Protein AF-0000000067178098 (afdb_homodimer)

pLDDT: mean 94.69, std 7.08, range [45.22, 98.88]

Sequence (312 aa):
MSVQPIPEGYTSLTPFLCVHPAAEAIAFYESVFGAKTVERMDGPDGTVAHAELDFGNGRLQLGDPQEAFGIAAPDTGAPATHSFGLYCPDVDDVVTRAEKAGATVREPAQTFVTGDRFASILDPFGHRWTVMTRVENLTAEEREQRVAQWAASNSGMSVQPIPEGYTSLTPFLCVHPAAEAIAFYESVFGAKTVERMDGPDGTVAHAELDFGNGRLQLGDPQEAFGIAAPDTGAPATHSFGLYCPDVDDVVTRAEKAGATVREPAQTFVTGDRFASILDPFGHRWTVMTRVENLTAEEREQRVAQWAASNSG

Secondary structure (DSSP, 8-state):
-PPPSS-TT--SEEEEEE-SSHHHHHHHHHHHH--EEEEEEE-GGG-EEEEEEE-SSSEEEEE--BGGGTB----TTSPBSEEEEEE-S-HHHHHHHHHHTT-EEEEEEEE-TTSEEEEEEE-TTS-EEEEEEE-----HHHHHHHHHHHHHHH--/-PPPSS-TT--SEEEEEE-SSHHHHHHHHHHHH--EEEEEEE-GGG-EEEEEEE-SSSEEEEE--BGGGTB----TTSPBSEEEEEE-S-HHHHHHHHHHTT-EEEEEEEE-TTSEEEEEEE-TTS-EEEEEEE-----HHHHHHHHHHHHHHHH-

Solvent-accessible surface area (backbone atoms only — not comparable to full-atom values): 15967 Å² total; per-residue (Å²): 129,83,69,52,30,60,51,89,69,55,38,28,56,30,46,33,40,28,22,63,61,26,62,59,48,52,52,47,43,31,73,38,71,63,33,39,79,77,46,77,38,75,42,72,95,77,38,26,60,36,35,34,29,39,55,87,50,19,42,41,33,36,16,34,60,37,75,94,75,41,32,27,47,50,63,74,88,52,63,38,37,50,38,34,32,35,43,36,87,49,38,69,60,35,51,52,44,30,44,76,72,56,25,45,74,74,38,73,75,44,74,46,79,65,26,34,30,33,28,31,34,32,43,80,46,46,50,41,34,35,34,25,15,36,71,44,87,64,52,71,68,55,31,50,53,36,47,53,53,49,48,60,63,68,77,100,130,82,68,52,30,61,52,90,69,54,39,28,55,31,46,32,40,29,22,64,62,27,62,58,48,51,52,46,41,30,72,38,72,63,33,39,79,76,46,75,39,74,42,74,96,76,38,26,59,36,34,33,29,39,56,86,50,19,41,43,33,36,18,34,59,37,74,92,74,41,30,28,49,49,62,72,87,50,63,38,38,50,38,35,33,35,43,36,86,48,38,69,61,36,51,51,46,31,44,74,72,57,25,45,75,75,37,73,77,44,74,46,77,65,26,36,31,32,30,32,34,34,43,81,45,46,50,40,34,35,35,25,16,35,70,42,86,63,53,73,66,55,29,51,52,38,47,52,53,50,48,60,63,68,76,99

Nearest PDB structures (foldseek):
  3itw-assembly1_A-2  TM=7.867E-01  e=1.033E-09  Micromonospora sp. ML1
  3itw-assembly1_B-2  TM=7.501E-01  e=8.017E-10  Micromonospora sp. ML1
  1ss4-assembly1_A  TM=6.655E-01  e=6.702E-07  Bacillus cereus
  2i7r-assembly1_B  TM=7.218E-01  e=2.886E-06  Streptococcus pneumoniae
  2r5v-assembly1_A  TM=2.807E-01  e=5.351E-05  Amycolatopsis orientalis

Structure (mmCIF, N/CA/C/O backbone):
data_AF-0000000067178098-model_v1
#
loop_
_entity.id
_entity.type
_entity.pdbx_description
1 polymer 'Glyoxalase family protein'
#
loop_
_atom_site.group_PDB
_atom_site.id
_atom_site.type_symbol
_atom_site.label_atom_id
_atom_site.label_alt_id
_atom_site.label_comp_id
_atom_site.label_asym_id
_atom_site.label_entity_id
_atom_site.label_seq_id
_atom_site.pdbx_PDB_ins_code
_atom_site.Cartn_x
_atom_site.Cartn_y
_atom_site.Cartn_z
_atom_site.occupancy
_atom_site.B_iso_or_equiv
_atom_site.auth_seq_id
_atom_site.auth_comp_id
_atom_site.auth_asym_id
_atom_site.auth_atom_id
_atom_site.pdbx_PDB_model_num
ATOM 1 N N . MET A 1 1 ? -12.461 24.891 -13.344 1 63.78 1 MET A N 1
ATOM 2 C CA . MET A 1 1 ? -12.438 23.484 -13.727 1 63.78 1 MET A CA 1
ATOM 3 C C . MET A 1 1 ? -12.969 22.609 -12.594 1 63.78 1 MET A C 1
ATOM 5 O O . MET A 1 1 ? -12.883 22.984 -11.422 1 63.78 1 MET A O 1
ATOM 9 N N . SER A 1 2 ? -13.805 21.703 -12.867 1 85.94 2 SER A N 1
ATOM 10 C CA . SER A 1 2 ? -14.43 20.875 -11.844 1 85.94 2 SER A CA 1
ATOM 11 C C . SER A 1 2 ? -13.391 20.094 -11.055 1 85.94 2 SER A C 1
ATOM 13 O O . SER A 1 2 ? -12.367 19.672 -11.609 1 85.94 2 SER A O 1
ATOM 15 N N . VAL A 1 3 ? -13.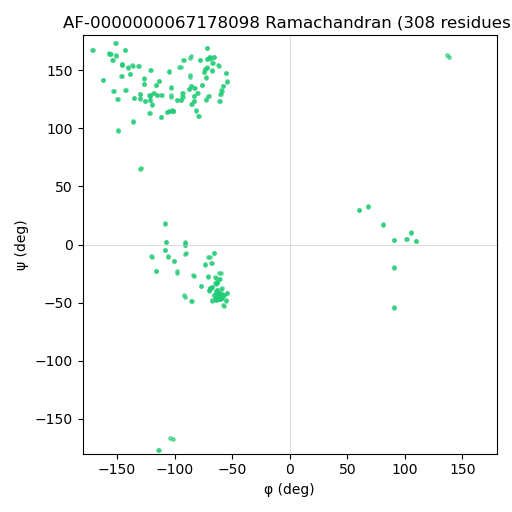414 20.125 -9.828 1 90.56 3 VAL A N 1
ATOM 16 C CA . VAL A 1 3 ? -12.5 19.406 -8.938 1 90.56 3 VAL A CA 1
ATOM 17 C C . VAL A 1 3 ? -12.641 17.906 -9.156 1 90.56 3 VAL A C 1
ATOM 19 O O . VAL A 1 3 ? -13.742 17.375 -9.125 1 90.56 3 VAL A O 1
ATOM 22 N N . GLN A 1 4 ? -11.5 17.281 -9.484 1 91.81 4 GLN A N 1
ATOM 23 C CA . GLN A 1 4 ? -11.484 15.828 -9.562 1 91.81 4 GLN A CA 1
ATOM 24 C C . GLN A 1 4 ? -11.188 15.211 -8.195 1 91.81 4 GLN A C 1
ATOM 26 O O . GLN A 1 4 ? -10.25 15.617 -7.512 1 91.81 4 GLN A O 1
ATOM 31 N N . PRO A 1 5 ? -11.914 14.234 -7.781 1 93.31 5 PRO A N 1
ATOM 32 C CA . PRO A 1 5 ? -11.734 13.656 -6.445 1 93.31 5 PRO A CA 1
ATOM 33 C C . PRO A 1 5 ? -10.359 13.016 -6.258 1 93.31 5 PRO A C 1
ATOM 35 O O . PRO A 1 5 ? -9.852 12.945 -5.137 1 93.31 5 PRO A O 1
ATOM 38 N N . ILE A 1 6 ? -9.852 12.484 -7.277 1 92.62 6 ILE A N 1
ATOM 39 C CA . ILE A 1 6 ? -8.484 11.961 -7.254 1 92.62 6 ILE A CA 1
ATOM 40 C C . ILE A 1 6 ? -7.547 12.953 -7.941 1 92.62 6 ILE A C 1
ATOM 42 O O . ILE A 1 6 ? -7.645 13.172 -9.148 1 92.62 6 ILE A O 1
ATOM 46 N N . PRO A 1 7 ? -6.625 13.531 -7.219 1 92.19 7 PRO A N 1
ATOM 47 C CA . PRO A 1 7 ? -5.758 14.555 -7.816 1 92.19 7 PRO A CA 1
ATOM 48 C C . PRO A 1 7 ? -4.805 13.977 -8.859 1 92.19 7 PRO A C 1
ATOM 50 O O . PRO A 1 7 ? -4.535 12.773 -8.859 1 92.19 7 PRO A O 1
ATOM 53 N N . GLU A 1 8 ? -4.309 14.805 -9.695 1 88.88 8 GLU A N 1
ATOM 54 C CA . GLU A 1 8 ? -3.346 14.406 -10.711 1 88.88 8 GLU A CA 1
ATOM 55 C C . GLU A 1 8 ? -2.105 13.773 -10.086 1 88.88 8 GLU A C 1
ATOM 57 O O . GLU A 1 8 ? -1.59 14.273 -9.086 1 88.88 8 GLU A O 1
ATOM 62 N N . GLY A 1 9 ? -1.64 12.672 -10.664 1 90.44 9 GLY A N 1
ATOM 63 C CA . GLY A 1 9 ? -0.44 12.008 -10.18 1 90.44 9 GLY A CA 1
ATOM 64 C C . GLY A 1 9 ? -0.728 10.945 -9.133 1 90.44 9 GLY A C 1
ATOM 65 O O . GLY A 1 9 ? 0.125 10.102 -8.852 1 90.44 9 GLY A O 1
ATOM 66 N N . TYR A 1 10 ? -1.861 11.031 -8.555 1 94.69 10 TYR A N 1
ATOM 67 C CA . TYR A 1 10 ? -2.277 10.023 -7.586 1 94.69 10 TYR A CA 1
ATOM 68 C C . TYR A 1 10 ? -3.078 8.914 -8.258 1 94.69 10 TYR A C 1
ATOM 70 O O . TYR A 1 10 ? -3.553 9.078 -9.383 1 94.69 10 TYR A O 1
ATOM 78 N N . THR A 1 11 ? -3.105 7.832 -7.617 1 96.62 11 THR A N 1
ATOM 79 C CA . THR A 1 11 ? -3.967 6.711 -7.973 1 96.62 11 THR A CA 1
ATOM 80 C C . THR A 1 11 ? -5.02 6.473 -6.898 1 96.62 11 THR A C 1
ATOM 82 O O . THR A 1 11 ? -5.164 7.277 -5.973 1 96.62 11 THR A O 1
ATOM 85 N N . SER A 1 12 ? -5.809 5.434 -7.102 1 97.25 12 SER A N 1
ATOM 86 C CA . SER A 1 12 ? -6.84 5.152 -6.105 1 97.25 12 SER A CA 1
ATOM 87 C C . SER A 1 12 ? -6.223 4.816 -4.754 1 97.25 12 SER A C 1
ATOM 89 O O . SER A 1 12 ? -6.805 5.125 -3.709 1 97.25 12 SER A O 1
ATOM 91 N N . LEU A 1 13 ? -5.027 4.184 -4.805 1 98.12 13 LEU A N 1
ATOM 92 C CA . LEU A 1 13 ? -4.387 3.68 -3.598 1 98.12 13 LEU A CA 1
ATOM 93 C C . LEU A 1 13 ? -3.01 4.305 -3.41 1 98.12 13 LEU A C 1
ATOM 95 O O . LEU A 1 13 ? -2.172 4.25 -4.316 1 98.12 13 LEU A O 1
ATOM 99 N N . THR A 1 14 ? -2.783 4.91 -2.301 1 98.06 14 THR A N 1
ATOM 100 C CA . THR A 1 14 ? -1.488 5.469 -1.93 1 98.06 14 THR A CA 1
ATOM 101 C C . THR A 1 14 ? -0.985 4.852 -0.627 1 98.06 14 THR A C 1
ATOM 103 O O . THR A 1 14 ? -1.532 5.117 0.444 1 98.06 14 THR A O 1
ATOM 106 N N . PRO A 1 15 ? 0.059 4.109 -0.69 1 98.5 15 PRO A N 1
ATOM 107 C CA . PRO A 1 15 ? 0.595 3.539 0.547 1 98.5 15 PRO A CA 1
ATOM 108 C C . PRO A 1 15 ? 1.33 4.57 1.402 1 98.5 15 PRO A C 1
ATOM 110 O O . PRO A 1 15 ? 1.906 5.52 0.869 1 98.5 15 PRO A O 1
ATOM 113 N N . PHE A 1 16 ? 1.257 4.371 2.699 1 98.5 16 PHE A N 1
ATOM 114 C CA . PHE A 1 16 ? 2.113 5.016 3.686 1 98.5 16 PHE A CA 1
ATOM 115 C C . PHE A 1 16 ? 2.939 3.984 4.445 1 98.5 16 PHE A C 1
ATOM 117 O O . PHE A 1 16 ? 2.398 2.998 4.949 1 98.5 16 PHE A O 1
ATOM 124 N N . LEU A 1 17 ? 4.223 4.191 4.547 1 98.75 17 LEU A N 1
ATOM 125 C CA . LEU A 1 17 ? 5.129 3.328 5.297 1 98.75 17 LEU A CA 1
ATOM 126 C C . LEU A 1 17 ? 5.742 4.078 6.473 1 98.75 17 LEU A C 1
ATOM 128 O O . LEU A 1 17 ? 6.262 5.184 6.309 1 98.75 17 LEU A O 1
ATOM 132 N N . CYS A 1 18 ? 5.652 3.469 7.652 1 98.69 18 CYS A N 1
ATOM 133 C CA . CYS A 1 18 ? 6.508 3.93 8.742 1 98.69 18 CYS A CA 1
ATOM 134 C C . CYS A 1 18 ? 7.891 3.295 8.648 1 98.69 18 CYS A C 1
ATOM 136 O O . CYS A 1 18 ? 8.016 2.07 8.609 1 98.69 18 CYS A O 1
ATOM 138 N N . VAL A 1 19 ? 8.883 4.078 8.586 1 98.5 19 VAL A N 1
ATOM 139 C CA . VAL A 1 19 ? 10.258 3.617 8.414 1 98.5 19 VAL A CA 1
ATOM 140 C C . VAL A 1 19 ? 11.188 4.379 9.359 1 98.5 19 VAL A C 1
ATOM 142 O O . VAL A 1 19 ? 10.906 5.523 9.727 1 98.5 19 VAL A O 1
ATOM 145 N N . HIS A 1 20 ? 12.25 3.744 9.68 1 97.75 20 HIS A N 1
ATOM 146 C CA . HIS A 1 20 ? 13.25 4.379 10.531 1 97.75 20 HIS A CA 1
ATOM 147 C C . HIS A 1 20 ? 14.648 3.873 10.203 1 97.75 20 HIS A C 1
ATOM 149 O O . HIS A 1 20 ? 14.906 2.668 10.25 1 97.75 20 HIS A O 1
ATOM 155 N N . PRO A 1 21 ? 15.625 4.773 9.898 1 97.94 21 PRO A N 1
ATOM 156 C CA . PRO A 1 21 ? 15.453 6.219 9.711 1 97.94 21 PRO A CA 1
ATOM 157 C C . PRO A 1 21 ? 14.82 6.566 8.367 1 97.94 21 PRO A C 1
ATOM 159 O O . PRO A 1 21 ? 15.266 6.066 7.328 1 97.94 21 PRO A O 1
ATOM 162 N N . ALA A 1 22 ? 13.898 7.48 8.336 1 98.69 22 ALA A N 1
ATOM 163 C CA . ALA A 1 22 ? 13.133 7.785 7.133 1 98.69 22 ALA A CA 1
ATOM 164 C C . ALA A 1 22 ? 14.023 8.422 6.066 1 98.69 22 ALA A C 1
ATOM 166 O O . ALA A 1 22 ? 13.828 8.188 4.871 1 98.69 22 ALA A O 1
ATOM 167 N N . ALA A 1 23 ? 14.945 9.234 6.484 1 98.44 23 ALA A N 1
ATOM 168 C CA . ALA A 1 23 ? 15.852 9.867 5.527 1 98.44 23 ALA A CA 1
ATOM 169 C C . ALA A 1 23 ? 16.625 8.82 4.727 1 98.44 23 ALA A C 1
ATOM 171 O O . ALA A 1 23 ? 16.797 8.969 3.514 1 98.44 23 ALA A O 1
ATOM 172 N N . GLU A 1 24 ? 17.078 7.812 5.367 1 98.5 24 GLU A N 1
ATOM 173 C CA . GLU A 1 24 ? 17.797 6.738 4.695 1 98.5 24 GLU A CA 1
ATOM 174 C C . GLU A 1 24 ? 16.875 5.93 3.791 1 98.5 24 GLU A C 1
ATOM 176 O O . GLU A 1 24 ? 17.297 5.473 2.723 1 98.5 24 GLU A O 1
ATOM 181 N N . ALA A 1 25 ? 15.68 5.738 4.223 1 98.75 25 ALA A N 1
ATOM 182 C CA . ALA A 1 25 ? 14.695 5.043 3.391 1 98.75 25 ALA A CA 1
ATOM 183 C C . ALA A 1 25 ? 14.43 5.816 2.102 1 98.75 25 ALA A C 1
ATOM 185 O O . ALA A 1 25 ? 14.344 5.223 1.023 1 98.75 25 ALA A O 1
ATOM 186 N N . ILE A 1 26 ? 14.25 7.105 2.264 1 98.75 26 ILE A N 1
ATOM 187 C CA .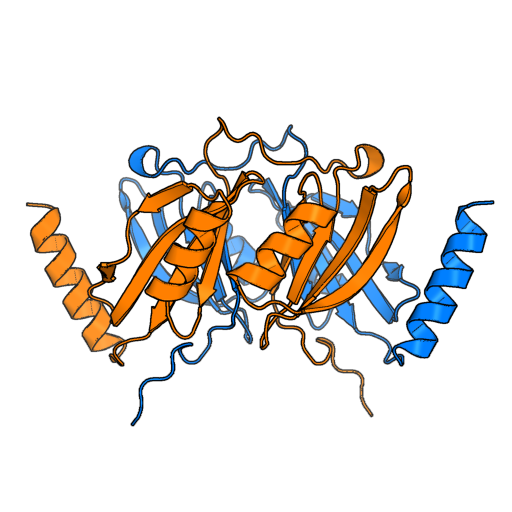 ILE A 1 26 ? 14.047 7.949 1.089 1 98.75 26 ILE A CA 1
ATOM 188 C C . ILE A 1 26 ? 15.203 7.758 0.111 1 98.75 26 ILE A C 1
ATOM 190 O O . ILE A 1 26 ? 14.984 7.535 -1.082 1 98.75 26 ILE A O 1
ATOM 194 N N . ALA A 1 27 ? 16.406 7.812 0.602 1 98.75 27 ALA A N 1
ATOM 195 C CA . ALA A 1 27 ? 17.594 7.625 -0.237 1 98.75 27 ALA A CA 1
ATOM 196 C C . ALA A 1 27 ? 17.578 6.254 -0.907 1 98.75 27 ALA A C 1
ATOM 198 O O . ALA A 1 27 ? 17.906 6.129 -2.088 1 98.75 27 ALA A O 1
ATOM 199 N N . PHE A 1 28 ? 17.266 5.234 -0.159 1 98.88 28 PHE A N 1
ATOM 200 C CA . PHE A 1 28 ? 17.156 3.885 -0.699 1 98.88 28 PHE A CA 1
ATOM 201 C C . PHE A 1 28 ? 16.141 3.828 -1.829 1 98.88 28 PHE A C 1
ATOM 203 O O . PHE A 1 28 ? 16.438 3.33 -2.918 1 98.88 28 PHE A O 1
ATOM 210 N N . TYR A 1 29 ? 14.875 4.305 -1.636 1 98.88 29 TYR A N 1
ATOM 211 C CA . TYR A 1 29 ? 13.805 4.219 -2.623 1 98.88 29 TYR A CA 1
ATOM 212 C C . TYR A 1 29 ? 14.148 5.031 -3.867 1 98.88 29 TYR A C 1
ATOM 214 O O . TYR A 1 29 ? 13.766 4.66 -4.98 1 98.88 29 TYR A O 1
ATOM 222 N N . GLU A 1 30 ? 14.852 6.156 -3.697 1 98.81 30 GLU A N 1
ATOM 223 C CA . GLU A 1 30 ? 15.297 6.938 -4.844 1 98.81 30 GLU A CA 1
ATOM 224 C C . GLU A 1 30 ? 16.359 6.18 -5.648 1 98.81 30 GLU A C 1
ATOM 226 O O . GLU A 1 30 ? 16.234 6.051 -6.867 1 98.81 30 GLU A O 1
ATOM 231 N N . SER A 1 31 ? 17.344 5.645 -4.977 1 98.62 31 SER A N 1
ATOM 232 C CA . SER A 1 31 ? 18.484 5.039 -5.652 1 98.62 31 SER A CA 1
ATOM 233 C C . SER A 1 31 ? 18.141 3.66 -6.203 1 98.62 31 SER A C 1
ATOM 235 O O . SER A 1 31 ? 18.609 3.268 -7.266 1 98.62 31 SER A O 1
ATOM 237 N N . VAL A 1 32 ? 17.328 2.926 -5.516 1 98.81 32 VAL A N 1
ATOM 238 C CA . VAL A 1 32 ? 17.078 1.531 -5.855 1 98.81 32 VAL A CA 1
ATOM 239 C C . VAL A 1 32 ? 15.867 1.443 -6.785 1 98.81 32 VAL A C 1
ATOM 241 O O . VAL A 1 32 ? 15.898 0.722 -7.785 1 98.81 32 VAL A O 1
ATOM 244 N N . PHE A 1 33 ? 14.82 2.205 -6.449 1 98.56 33 PHE A N 1
ATOM 245 C CA . PHE A 1 33 ? 13.578 2.068 -7.195 1 98.56 33 PHE A CA 1
ATOM 246 C C . PHE A 1 33 ? 13.43 3.189 -8.219 1 98.56 33 PHE A C 1
ATOM 248 O O . PHE A 1 33 ? 12.57 3.127 -9.094 1 98.56 33 PHE A O 1
ATOM 255 N N . GLY A 1 34 ? 14.227 4.254 -8.117 1 98.19 34 GLY A N 1
ATOM 256 C CA . GLY A 1 34 ? 14.133 5.383 -9.031 1 98.19 34 GLY A CA 1
ATOM 257 C C . GLY A 1 34 ? 13.023 6.352 -8.672 1 98.19 34 GLY A C 1
ATOM 258 O O . GLY A 1 34 ? 12.578 7.133 -9.516 1 98.19 34 GLY A O 1
ATOM 259 N N . ALA A 1 35 ? 12.516 6.281 -7.465 1 98.5 35 ALA A N 1
ATOM 260 C CA . ALA A 1 35 ? 11.484 7.195 -6.992 1 98.5 35 ALA A CA 1
ATOM 261 C C . ALA A 1 35 ? 12.016 8.617 -6.879 1 98.5 35 ALA A C 1
ATOM 263 O O . ALA A 1 35 ? 13.227 8.828 -6.781 1 98.5 35 ALA A O 1
ATOM 264 N N . LYS A 1 36 ? 11.102 9.586 -6.934 1 98.56 36 LYS A N 1
ATOM 265 C CA . LYS A 1 36 ? 11.469 10.992 -6.785 1 98.56 36 LYS A CA 1
ATOM 266 C C . LYS A 1 36 ? 10.719 11.633 -5.617 1 98.56 36 LYS A C 1
ATOM 268 O O . LYS A 1 36 ? 9.492 11.547 -5.543 1 98.56 36 LYS A O 1
ATOM 273 N N . THR A 1 37 ? 11.438 12.266 -4.754 1 98.12 37 THR A N 1
ATOM 274 C CA . THR A 1 37 ? 10.797 12.992 -3.66 1 98.12 37 THR A CA 1
ATOM 275 C C . THR A 1 37 ? 10.078 14.234 -4.184 1 98.12 37 THR A C 1
ATOM 277 O O . THR A 1 37 ? 10.68 15.07 -4.855 1 98.12 37 THR A O 1
ATOM 280 N N . VAL A 1 38 ? 8.812 14.383 -3.832 1 95 38 VAL A N 1
ATOM 281 C CA . VAL A 1 38 ? 8.078 15.531 -4.344 1 95 38 VAL A CA 1
ATOM 282 C C . VAL A 1 38 ? 7.664 16.438 -3.184 1 95 38 VAL A C 1
ATOM 284 O O . VAL A 1 38 ? 7.32 17.609 -3.391 1 95 38 VAL A O 1
ATOM 287 N N . GLU A 1 39 ? 7.586 15.922 -2.014 1 92.44 39 GLU A N 1
ATOM 288 C CA . GLU A 1 39 ? 7.324 16.672 -0.785 1 92.44 39 GLU A CA 1
ATOM 289 C C . GLU A 1 39 ? 8.055 16.047 0.402 1 92.44 39 GLU A C 1
ATOM 291 O O . GLU A 1 39 ? 8.195 14.828 0.484 1 92.44 39 GLU A O 1
ATOM 296 N N . ARG A 1 40 ? 8.484 16.906 1.282 1 94.38 40 ARG A N 1
ATOM 297 C CA . ARG A 1 40 ? 9.125 16.438 2.506 1 94.38 40 ARG A CA 1
ATOM 298 C C . ARG A 1 40 ? 8.953 17.453 3.635 1 94.38 40 ARG A C 1
ATOM 300 O O . ARG A 1 40 ? 9.109 18.656 3.43 1 94.38 40 ARG A O 1
ATOM 307 N N . MET A 1 41 ? 8.57 16.922 4.711 1 92.44 41 MET A N 1
ATOM 308 C CA . MET A 1 41 ? 8.461 17.672 5.953 1 92.44 41 MET A CA 1
ATOM 309 C C . MET A 1 41 ? 9.375 17.094 7.031 1 92.44 41 MET A C 1
ATOM 311 O O . MET A 1 41 ? 9.188 15.953 7.453 1 92.44 41 MET A O 1
ATOM 315 N N . ASP A 1 42 ? 10.266 17.891 7.5 1 93.31 42 ASP A N 1
ATOM 316 C CA . ASP A 1 42 ? 11.203 17.406 8.516 1 93.31 42 ASP A CA 1
ATOM 317 C C . ASP A 1 42 ? 10.625 17.562 9.914 1 93.31 42 ASP A C 1
ATOM 319 O O . ASP A 1 42 ? 9.812 18.469 10.156 1 93.31 42 ASP A O 1
ATOM 323 N N . GLY A 1 43 ? 11 16.594 10.719 1 89.44 43 GLY A N 1
ATOM 324 C CA . GLY A 1 43 ? 10.719 16.688 12.148 1 89.44 43 GLY A CA 1
ATOM 325 C C . GLY A 1 43 ? 11.938 17.047 12.977 1 89.44 43 GLY A C 1
ATOM 326 O O . GLY A 1 43 ? 12.938 17.531 12.438 1 89.44 43 GLY A O 1
ATOM 327 N N . PRO A 1 44 ? 11.789 16.875 14.227 1 88.25 44 PRO A N 1
ATOM 328 C CA . PRO A 1 44 ? 12.922 17.188 15.109 1 88.25 44 PRO A CA 1
ATOM 329 C C . PRO A 1 44 ? 14.055 16.172 14.984 1 88.25 44 PRO A C 1
ATOM 331 O O . PRO A 1 44 ? 13.82 15.016 14.617 1 88.25 44 PRO A O 1
ATOM 334 N N . ASP A 1 45 ? 15.289 16.594 15.25 1 91.62 45 ASP A N 1
ATOM 335 C CA . ASP A 1 45 ? 16.469 15.75 15.43 1 91.62 45 ASP A CA 1
ATOM 336 C C . ASP A 1 45 ? 16.75 14.93 14.172 1 91.62 45 ASP A C 1
ATOM 338 O O . ASP A 1 45 ? 17.078 13.742 14.266 1 91.62 45 ASP A O 1
ATOM 342 N N . GLY A 1 46 ? 16.391 15.477 13.078 1 93.56 46 GLY A N 1
ATOM 343 C CA . GLY A 1 46 ? 16.766 14.828 11.836 1 93.56 46 GLY A CA 1
ATOM 344 C C . GLY A 1 46 ? 15.734 13.836 11.336 1 93.56 46 GLY A C 1
ATOM 345 O O . GLY A 1 46 ? 15.945 13.172 10.32 1 93.56 46 GLY A O 1
ATOM 346 N N . THR A 1 47 ? 14.695 13.789 12.039 1 96.06 47 THR A N 1
ATOM 347 C CA . THR A 1 47 ? 13.625 12.883 11.617 1 96.06 47 THR A CA 1
ATOM 348 C C . THR A 1 47 ? 12.836 13.484 10.461 1 96.06 47 THR A C 1
ATOM 350 O O . THR A 1 47 ? 12.984 14.664 10.148 1 96.06 47 THR A O 1
ATOM 353 N N . VAL A 1 48 ? 12.148 12.648 9.711 1 97.69 48 VAL A N 1
ATOM 354 C CA . VAL A 1 48 ? 11.18 13.055 8.695 1 97.69 48 VAL A CA 1
ATOM 355 C C . VAL A 1 48 ? 9.766 12.828 9.203 1 97.69 48 VAL A C 1
ATOM 357 O O . VAL A 1 48 ? 9.375 11.688 9.477 1 97.69 48 VAL A O 1
ATOM 360 N N . ALA A 1 49 ? 9.039 13.891 9.383 1 94.75 49 ALA A N 1
ATOM 361 C CA . ALA A 1 49 ? 7.66 13.773 9.844 1 94.75 49 ALA A CA 1
ATOM 362 C C . ALA A 1 49 ? 6.766 13.172 8.766 1 94.75 49 ALA A C 1
ATOM 364 O O . ALA A 1 49 ? 5.867 12.375 9.062 1 94.75 49 ALA A O 1
ATOM 365 N N . HIS A 1 50 ? 7.012 13.578 7.539 1 95.94 50 HIS A N 1
ATOM 366 C CA . HIS A 1 50 ? 6.242 13.102 6.395 1 95.94 50 HIS A CA 1
ATOM 367 C C . HIS A 1 50 ? 6.98 13.367 5.086 1 95.94 50 HIS A C 1
ATOM 369 O O . HIS A 1 50 ? 7.59 14.422 4.91 1 95.94 50 HIS A O 1
ATOM 375 N N . ALA A 1 51 ? 6.918 12.484 4.176 1 97.94 51 ALA A N 1
ATOM 376 C CA . ALA A 1 51 ? 7.434 12.656 2.82 1 97.94 51 ALA A CA 1
ATOM 377 C C . ALA A 1 51 ? 6.562 11.93 1.801 1 97.94 51 ALA A C 1
ATOM 379 O O . ALA A 1 51 ? 5.84 10.992 2.146 1 97.94 51 ALA A O 1
ATOM 380 N N . GLU A 1 52 ? 6.629 12.414 0.636 1 97.25 52 GLU A N 1
ATOM 381 C CA . GLU A 1 52 ? 5.926 11.797 -0.485 1 97.25 52 GLU A CA 1
ATOM 382 C C . GLU A 1 52 ? 6.859 11.594 -1.676 1 97.25 52 GLU A C 1
ATOM 384 O O . GLU A 1 52 ? 7.574 12.516 -2.076 1 97.25 52 GLU A O 1
ATOM 389 N N . LEU A 1 53 ? 6.855 10.406 -2.189 1 98.69 53 LEU A N 1
ATOM 390 C CA . LEU A 1 53 ? 7.676 10.023 -3.336 1 98.69 53 LEU A CA 1
ATOM 391 C C . LEU A 1 53 ? 6.805 9.711 -4.547 1 98.69 53 LEU A C 1
ATOM 393 O O . LEU A 1 53 ? 5.75 9.078 -4.41 1 98.69 53 LEU A O 1
ATOM 397 N N . ASP A 1 54 ? 7.277 10.133 -5.691 1 98.31 54 ASP A N 1
ATOM 398 C CA . ASP A 1 54 ? 6.648 9.844 -6.977 1 98.31 54 ASP A CA 1
ATOM 399 C C . ASP A 1 54 ? 7.266 8.609 -7.625 1 98.31 54 ASP A C 1
ATOM 401 O O . ASP A 1 54 ? 8.477 8.555 -7.84 1 98.31 54 ASP A O 1
ATOM 405 N N . PHE A 1 55 ? 6.473 7.668 -7.941 1 97.5 55 PHE A N 1
ATOM 406 C CA . PHE A 1 55 ? 6.93 6.438 -8.578 1 97.5 55 PHE A CA 1
ATOM 407 C C . PHE A 1 55 ? 6.5 6.391 -10.039 1 97.5 55 PHE A C 1
ATOM 409 O O . PHE A 1 55 ? 6.43 5.316 -10.641 1 97.5 55 PHE A O 1
ATOM 416 N N . GLY A 1 56 ? 6.133 7.516 -10.648 1 94.75 56 GLY A N 1
ATOM 417 C CA . GLY A 1 56 ? 5.715 7.633 -12.039 1 94.75 56 GLY A CA 1
ATOM 418 C C . GLY A 1 56 ? 4.219 7.477 -12.227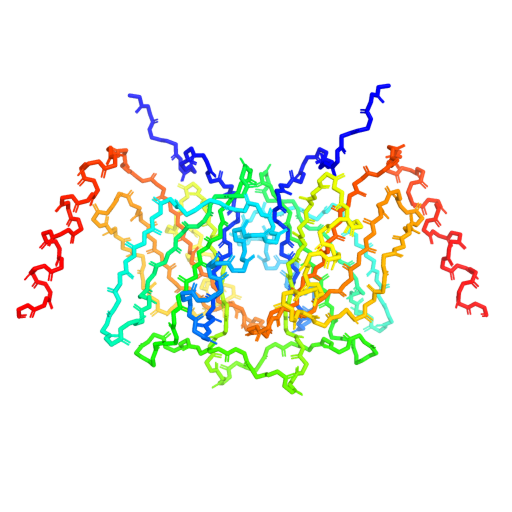 1 94.75 56 GLY A C 1
ATOM 419 O O . GLY A 1 56 ? 3.572 8.32 -12.844 1 94.75 56 GLY A O 1
ATOM 420 N N . ASN A 1 57 ? 3.611 6.438 -11.781 1 94.31 57 ASN A N 1
ATOM 421 C CA . ASN A 1 57 ? 2.176 6.176 -11.789 1 94.31 57 ASN A CA 1
ATOM 422 C C . ASN A 1 57 ? 1.682 5.742 -10.406 1 94.31 57 ASN A C 1
ATOM 424 O O . ASN A 1 57 ? 1.151 4.641 -10.25 1 94.31 57 ASN A O 1
ATOM 428 N N . GLY A 1 58 ? 1.761 6.582 -9.516 1 95.31 58 GLY A N 1
ATOM 429 C CA . GLY A 1 58 ? 1.411 6.363 -8.125 1 95.31 58 GLY A CA 1
ATOM 430 C C . GLY A 1 58 ? 2.393 6.992 -7.156 1 95.31 58 GLY A C 1
ATOM 431 O O . GLY A 1 58 ? 3.518 7.328 -7.535 1 95.31 58 GLY A O 1
ATOM 432 N N . ARG A 1 59 ? 1.938 7.16 -5.902 1 97.88 59 ARG A N 1
ATOM 433 C CA . ARG A 1 59 ? 2.719 7.805 -4.852 1 97.88 59 ARG A CA 1
ATOM 434 C C . ARG A 1 59 ? 2.945 6.859 -3.676 1 97.88 59 ARG A C 1
ATOM 436 O O . ARG A 1 59 ? 2.143 5.957 -3.436 1 97.88 59 ARG A O 1
ATOM 443 N N . LEU A 1 60 ? 4.066 7.086 -3.049 1 98.69 60 LEU A N 1
ATOM 444 C CA . LEU A 1 60 ? 4.359 6.492 -1.75 1 98.69 60 LEU A CA 1
ATOM 445 C C . LEU A 1 60 ? 4.621 7.57 -0.703 1 98.69 60 LEU A C 1
ATOM 447 O O . LEU A 1 60 ? 5.391 8.5 -0.944 1 98.69 60 LEU A O 1
ATOM 451 N N . GLN A 1 61 ? 3.92 7.48 0.386 1 98.44 61 GLN A N 1
ATOM 452 C CA . GLN A 1 61 ? 4.18 8.352 1.526 1 98.44 61 GLN A CA 1
ATOM 453 C C . GLN A 1 61 ? 4.902 7.602 2.641 1 98.44 61 GLN A C 1
ATOM 455 O O . GLN A 1 61 ? 4.781 6.379 2.752 1 98.44 61 GLN A O 1
ATOM 460 N N . LEU A 1 62 ? 5.73 8.297 3.398 1 98.75 62 LEU A N 1
ATOM 461 C CA . LEU A 1 62 ? 6.465 7.645 4.477 1 98.75 62 LEU A CA 1
ATOM 462 C C . LEU A 1 62 ? 6.859 8.648 5.551 1 98.75 62 LEU A C 1
ATOM 464 O O . LEU A 1 62 ? 6.754 9.859 5.344 1 98.75 62 LEU A O 1
ATOM 468 N N . GLY A 1 63 ? 7.219 8.188 6.676 1 98.38 63 GLY A N 1
ATOM 469 C CA . GLY A 1 63 ? 7.711 8.992 7.781 1 98.38 63 GLY A CA 1
ATOM 470 C C . GLY A 1 63 ? 8.258 8.164 8.93 1 98.38 63 GLY A C 1
ATOM 471 O O . GLY A 1 63 ? 8.062 6.945 8.969 1 98.38 63 GLY A O 1
ATOM 472 N N . ASP A 1 64 ? 8.945 8.828 9.828 1 98.62 64 ASP A N 1
ATOM 473 C CA . ASP A 1 64 ? 9.469 8.195 11.039 1 98.62 64 ASP A CA 1
ATOM 474 C C . ASP A 1 64 ? 8.344 7.875 12.023 1 98.62 64 ASP A C 1
ATOM 476 O O . ASP A 1 64 ? 7.246 8.43 11.922 1 98.62 64 ASP A O 1
ATOM 480 N N . PRO A 1 65 ? 8.633 6.922 12.969 1 98 65 PRO A N 1
ATOM 481 C CA . PRO A 1 65 ? 7.637 6.562 13.977 1 98 65 PRO A CA 1
ATOM 482 C C . PRO A 1 65 ? 7.121 7.777 14.75 1 98 65 PRO A C 1
ATOM 484 O O . PRO A 1 65 ? 7.887 8.703 15.039 1 98 65 PRO A O 1
ATOM 487 N N . GLN A 1 66 ? 5.883 7.773 15 1 95.62 66 GLN A N 1
ATOM 488 C CA . GLN A 1 66 ? 5.207 8.789 15.805 1 95.62 66 GLN A CA 1
ATOM 489 C C . GLN A 1 66 ? 4.223 8.148 16.781 1 95.62 66 GLN A C 1
ATOM 491 O O . GLN A 1 66 ? 3.096 7.816 16.406 1 95.62 66 GLN A O 1
ATOM 496 N N . GLU A 1 67 ? 4.566 8.117 18.047 1 94.06 67 GLU A N 1
ATOM 497 C CA . GLU A 1 67 ? 3.744 7.469 19.062 1 94.06 67 GLU A CA 1
ATOM 498 C C . GLU A 1 67 ? 2.352 8.094 19.125 1 94.06 67 GLU A C 1
ATOM 500 O O . GLU A 1 67 ? 1.356 7.387 19.281 1 94.06 67 GLU A O 1
ATOM 505 N N . ALA A 1 68 ? 2.312 9.383 18.969 1 91.5 68 ALA A N 1
ATOM 506 C CA . ALA A 1 68 ? 1.055 10.117 19.062 1 91.5 68 ALA A CA 1
ATOM 507 C C . ALA A 1 68 ? 0.053 9.641 18.016 1 91.5 68 ALA A C 1
ATOM 509 O O . ALA A 1 68 ? -1.16 9.727 18.219 1 91.5 68 ALA A O 1
ATOM 510 N N . PHE A 1 69 ? 0.522 9.094 16.953 1 92.5 69 PHE A N 1
ATOM 511 C CA . PHE A 1 69 ? -0.351 8.656 15.875 1 92.5 69 PHE A CA 1
ATOM 512 C C . PHE A 1 69 ? -0.442 7.141 15.828 1 92.5 69 PHE A C 1
ATOM 514 O O . PHE A 1 69 ? -1.058 6.574 14.922 1 92.5 69 PHE A O 1
ATOM 521 N N . GLY A 1 70 ? 0.229 6.5 16.766 1 95.44 70 GLY A N 1
ATOM 522 C CA . GLY A 1 70 ? 0.173 5.051 16.844 1 95.44 70 GLY A CA 1
ATOM 523 C C . GLY A 1 70 ? 0.854 4.359 15.68 1 95.44 70 GLY A C 1
ATOM 524 O O . GLY A 1 70 ? 0.361 3.346 15.172 1 95.44 70 GLY A O 1
ATOM 525 N N . ILE A 1 71 ? 1.904 4.957 15.148 1 96.31 71 ILE A N 1
ATOM 526 C CA . ILE A 1 71 ? 2.629 4.355 14.031 1 96.31 71 ILE A CA 1
ATOM 527 C C . ILE A 1 71 ? 4.055 4.02 14.469 1 96.31 71 ILE A C 1
ATOM 529 O O . ILE A 1 71 ? 4.699 4.805 15.164 1 96.31 71 ILE A O 1
ATOM 533 N N . ALA A 1 72 ? 4.508 2.867 14.078 1 97.75 72 ALA A N 1
ATOM 534 C CA . ALA A 1 72 ? 5.84 2.373 14.422 1 97.75 72 ALA A CA 1
ATOM 535 C C . ALA A 1 72 ? 6.477 1.65 13.234 1 97.75 72 ALA A C 1
ATOM 537 O O . ALA A 1 72 ? 5.777 1.145 12.359 1 97.75 72 ALA A O 1
ATOM 538 N N . ALA A 1 73 ? 7.793 1.663 13.203 1 97.38 73 ALA A N 1
ATOM 539 C CA . ALA A 1 73 ? 8.492 0.846 12.219 1 97.38 73 ALA A CA 1
ATOM 540 C C . ALA A 1 73 ? 8.211 -0.638 12.43 1 97.38 73 ALA A C 1
ATOM 542 O O . ALA A 1 73 ? 7.902 -1.062 13.547 1 97.38 73 ALA A O 1
ATOM 543 N N . PRO A 1 74 ? 8.32 -1.415 11.367 1 96.5 74 PRO A N 1
ATOM 544 C CA . PRO A 1 74 ? 8.023 -2.842 11.516 1 96.5 74 PRO A CA 1
ATOM 545 C C . PRO A 1 74 ? 9.039 -3.57 12.391 1 96.5 74 PRO A C 1
ATOM 547 O O . PRO A 1 74 ? 10.195 -3.158 12.469 1 96.5 74 PRO A O 1
ATOM 550 N N . ASP A 1 75 ? 8.492 -4.582 13.047 1 92.88 75 ASP A N 1
ATOM 551 C CA . ASP A 1 75 ? 9.352 -5.578 13.68 1 92.88 75 ASP A CA 1
ATOM 552 C C . ASP A 1 75 ? 9.883 -6.582 12.656 1 92.88 75 ASP A C 1
ATOM 554 O O . ASP A 1 75 ? 9.141 -7.441 12.188 1 92.88 75 ASP A O 1
ATOM 558 N N . THR A 1 76 ? 11.148 -6.559 12.367 1 88.56 76 THR A N 1
ATOM 559 C CA . THR A 1 76 ? 11.727 -7.363 11.297 1 88.56 76 THR A CA 1
ATOM 560 C C . THR A 1 76 ? 11.688 -8.844 11.656 1 88.56 76 THR A C 1
ATOM 562 O O . THR A 1 76 ? 11.828 -9.703 10.781 1 88.56 76 THR A O 1
ATOM 565 N N . GLY A 1 77 ? 11.477 -9.195 12.852 1 89.19 77 GLY A N 1
ATOM 566 C CA . GLY A 1 77 ? 11.414 -10.586 13.273 1 89.19 77 GLY A CA 1
ATOM 567 C C . GLY A 1 77 ? 10.016 -11.164 13.211 1 89.19 77 GLY A C 1
ATOM 568 O O . GLY A 1 77 ? 9.828 -12.367 13.383 1 89.19 77 GLY A O 1
ATOM 569 N N . ALA A 1 78 ? 9.055 -10.383 12.953 1 92.69 78 ALA A N 1
ATOM 570 C CA . ALA A 1 78 ? 7.66 -10.812 12.906 1 92.69 78 ALA A CA 1
ATOM 571 C C . ALA A 1 78 ? 7.227 -11.125 11.477 1 92.69 78 ALA A C 1
ATOM 573 O O . ALA A 1 78 ? 7.832 -10.633 10.516 1 92.69 78 ALA A O 1
ATOM 574 N N . PRO A 1 79 ? 6.242 -12.031 11.344 1 95.25 79 PRO A N 1
ATOM 575 C CA . PRO A 1 79 ? 5.68 -12.219 10 1 95.25 79 PRO A CA 1
ATOM 576 C C . PRO A 1 79 ? 5.172 -10.914 9.391 1 95.25 79 PRO A C 1
ATOM 578 O O . PRO A 1 79 ? 4.723 -10.016 10.109 1 95.25 79 PRO A O 1
ATOM 581 N N . ALA A 1 80 ? 5.293 -10.859 8.086 1 96.5 80 ALA A N 1
ATOM 582 C CA . ALA A 1 80 ? 4.789 -9.672 7.387 1 96.5 80 ALA A CA 1
ATOM 583 C C . ALA A 1 80 ? 3.266 -9.672 7.352 1 96.5 80 ALA A C 1
ATOM 585 O O . ALA A 1 80 ? 2.639 -10.711 7.16 1 96.5 80 ALA A O 1
ATOM 586 N N . THR A 1 81 ? 2.68 -8.484 7.465 1 97.88 81 THR A N 1
ATOM 587 C CA . THR A 1 81 ? 1.229 -8.367 7.379 1 97.88 81 THR A CA 1
ATOM 588 C C . THR A 1 81 ? 0.813 -7.766 6.043 1 97.88 81 THR A C 1
ATOM 590 O O . THR A 1 81 ? -0.374 -7.734 5.711 1 97.88 81 THR A O 1
ATOM 593 N N . HIS A 1 82 ? 1.747 -7.285 5.32 1 98.19 82 HIS A N 1
ATOM 594 C CA . HIS A 1 82 ? 1.564 -6.625 4.031 1 98.19 82 HIS A CA 1
ATOM 595 C C . HIS A 1 82 ? 2.842 -6.672 3.201 1 98.19 82 HIS A C 1
ATOM 597 O O . HIS A 1 82 ? 3.906 -7.031 3.711 1 98.19 82 HIS A O 1
ATOM 603 N N . SER A 1 83 ? 2.727 -6.402 1.988 1 98.25 83 SER A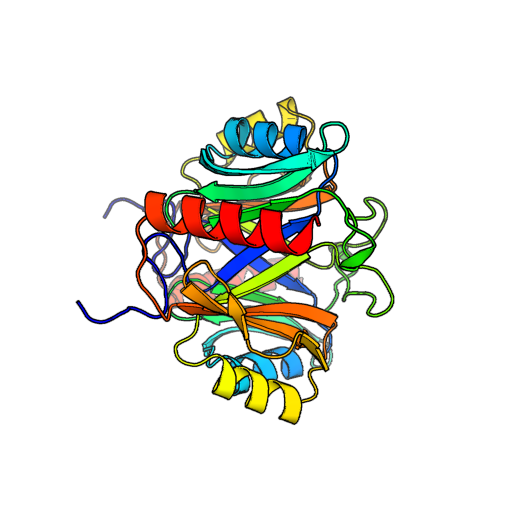 N 1
ATOM 604 C CA . SER A 1 83 ? 3.844 -6.152 1.084 1 98.25 83 SER A CA 1
ATOM 605 C C . SER A 1 83 ? 3.439 -5.215 -0.048 1 98.25 83 SER A C 1
ATOM 607 O O . SER A 1 83 ? 2.275 -4.82 -0.148 1 98.25 83 SER A O 1
ATOM 609 N N . PHE A 1 84 ? 4.406 -4.832 -0.822 1 98.25 84 PHE A N 1
ATOM 610 C CA . PHE A 1 84 ? 4.16 -3.943 -1.951 1 98.25 84 PHE A CA 1
ATOM 611 C C . PHE A 1 84 ? 4.785 -4.504 -3.225 1 98.25 84 PHE A C 1
ATOM 613 O O . PHE A 1 84 ? 5.977 -4.82 -3.25 1 98.25 84 PHE A O 1
ATOM 620 N N . GLY A 1 85 ? 3.969 -4.617 -4.215 1 98.19 85 GLY A N 1
ATOM 621 C CA . GLY A 1 85 ? 4.488 -4.906 -5.543 1 98.19 85 GLY A CA 1
ATOM 622 C C . GLY A 1 85 ? 4.965 -3.668 -6.281 1 98.19 85 GLY A C 1
ATOM 623 O O . GLY A 1 85 ? 4.25 -2.668 -6.352 1 98.19 85 GLY A O 1
ATOM 624 N N . LEU A 1 86 ? 6.109 -3.721 -6.742 1 98.62 86 LEU A N 1
ATOM 625 C CA . LEU A 1 86 ? 6.672 -2.672 -7.586 1 98.62 86 LEU A CA 1
ATOM 626 C C . LEU A 1 86 ? 6.875 -3.172 -9.016 1 98.62 86 LEU A C 1
ATOM 628 O O . LEU A 1 86 ? 7.762 -3.992 -9.266 1 98.62 86 LEU A O 1
ATOM 632 N N . TYR A 1 87 ? 6.09 -2.688 -9.922 1 98.06 87 TYR A N 1
ATOM 633 C CA . TYR A 1 87 ? 6.383 -2.932 -11.328 1 98.06 87 TYR A CA 1
ATOM 634 C C . TYR A 1 87 ? 7.465 -1.983 -11.836 1 98.06 87 TYR A C 1
ATOM 636 O O . TYR A 1 87 ? 7.391 -0.772 -11.609 1 98.06 87 TYR A O 1
ATOM 644 N N . CYS A 1 88 ? 8.438 -2.508 -12.477 1 97.81 88 CYS A N 1
ATOM 645 C CA . CYS A 1 88 ? 9.57 -1.745 -12.992 1 97.81 88 CYS A CA 1
ATOM 646 C C . CYS A 1 88 ? 10.031 -2.299 -14.336 1 97.81 88 CYS A C 1
ATOM 648 O O . CYS A 1 88 ? 9.602 -3.379 -14.75 1 97.81 88 CYS A O 1
ATOM 650 N N . PRO A 1 89 ? 10.859 -1.557 -15.023 1 96.44 89 PRO A N 1
ATOM 651 C CA . PRO A 1 89 ? 11.289 -1.998 -16.344 1 96.44 89 PRO A CA 1
ATOM 652 C C . PRO A 1 89 ? 12.234 -3.197 -16.297 1 96.44 89 PRO A C 1
ATOM 654 O O . PRO A 1 89 ? 12.297 -3.98 -17.25 1 96.44 89 PRO A O 1
ATOM 657 N N . ASP A 1 90 ? 12.992 -3.355 -15.164 1 97.5 90 ASP A N 1
ATOM 658 C CA . ASP A 1 90 ? 14.039 -4.371 -15.109 1 97.5 90 ASP A CA 1
ATOM 659 C C . ASP A 1 90 ? 14.219 -4.895 -13.688 1 97.5 90 ASP A C 1
ATOM 661 O O . ASP A 1 90 ? 15 -4.344 -12.906 1 97.5 90 ASP A O 1
ATOM 665 N N . VAL A 1 91 ? 13.594 -6.035 -13.438 1 98.25 91 VAL A N 1
ATOM 666 C CA . VAL A 1 91 ? 13.609 -6.621 -12.102 1 98.25 91 VAL A CA 1
ATOM 667 C C . VAL A 1 91 ? 15.039 -6.969 -11.703 1 98.25 91 VAL A C 1
ATOM 669 O O . VAL A 1 91 ? 15.438 -6.75 -10.555 1 98.25 91 VAL A O 1
ATOM 672 N N . ASP A 1 92 ? 15.812 -7.496 -12.578 1 98.56 92 ASP A N 1
ATOM 673 C CA . ASP A 1 92 ? 17.156 -7.953 -12.258 1 98.56 92 ASP A CA 1
ATOM 674 C C . ASP A 1 92 ? 18.047 -6.785 -11.82 1 98.56 92 ASP A C 1
ATOM 676 O O . ASP A 1 92 ? 18.812 -6.902 -10.859 1 98.56 92 ASP A O 1
ATOM 680 N N . ASP A 1 93 ? 17.922 -5.734 -12.516 1 98.62 93 ASP A N 1
ATOM 681 C CA . ASP A 1 93 ? 18.688 -4.539 -12.18 1 98.62 93 ASP A CA 1
ATOM 682 C C . ASP A 1 93 ? 18.281 -4.004 -10.805 1 98.62 93 ASP A C 1
ATOM 684 O O . ASP A 1 93 ? 19.156 -3.697 -9.977 1 98.62 93 ASP A O 1
ATOM 688 N N . VAL A 1 94 ? 16.984 -3.914 -10.547 1 98.75 94 VAL A N 1
ATOM 689 C CA . VAL A 1 94 ? 16.484 -3.383 -9.289 1 98.75 94 VAL A CA 1
ATOM 690 C C . VAL A 1 94 ? 16.922 -4.277 -8.133 1 98.75 94 VAL A C 1
ATOM 692 O O . VAL A 1 94 ? 17.359 -3.785 -7.09 1 98.75 94 VAL A O 1
ATOM 695 N N . VAL A 1 95 ? 16.828 -5.555 -8.297 1 98.81 95 VAL A N 1
ATOM 696 C CA . VAL A 1 95 ? 17.203 -6.492 -7.242 1 98.81 95 VAL A CA 1
ATOM 697 C C . VAL A 1 95 ? 18.688 -6.383 -6.945 1 98.81 95 VAL A C 1
ATOM 699 O O . VAL A 1 95 ? 19.109 -6.379 -5.785 1 98.81 95 VAL A O 1
ATOM 702 N N . THR A 1 96 ? 19.484 -6.238 -7.988 1 98.75 96 THR A N 1
ATOM 703 C CA . THR A 1 96 ? 20.922 -6.07 -7.82 1 98.75 96 THR A CA 1
ATOM 704 C C . THR A 1 96 ? 21.234 -4.809 -7.016 1 98.75 96 THR A C 1
ATOM 706 O O . THR A 1 96 ? 22.016 -4.852 -6.062 1 98.75 96 THR A O 1
ATOM 709 N N . ARG A 1 97 ? 20.625 -3.725 -7.352 1 98.81 97 ARG A N 1
ATOM 710 C CA . ARG A 1 97 ? 20.812 -2.473 -6.625 1 98.81 97 ARG A CA 1
ATOM 711 C C . ARG A 1 97 ? 20.328 -2.596 -5.184 1 98.81 97 ARG A C 1
ATOM 713 O O . ARG A 1 97 ? 20.969 -2.076 -4.266 1 98.81 97 ARG A O 1
ATOM 720 N N . ALA A 1 98 ? 19.219 -3.291 -5.008 1 98.88 98 ALA A N 1
ATOM 721 C CA . ALA A 1 98 ? 18.656 -3.457 -3.67 1 98.88 98 ALA A CA 1
ATOM 722 C C . ALA A 1 98 ? 19.609 -4.242 -2.768 1 98.88 98 ALA A C 1
ATOM 724 O O . ALA A 1 98 ? 19.844 -3.85 -1.624 1 98.88 98 ALA A O 1
ATOM 725 N N . GLU A 1 99 ? 20.062 -5.293 -3.305 1 98.69 99 GLU A N 1
ATOM 726 C CA . GLU A 1 99 ? 21 -6.117 -2.539 1 98.69 99 GLU A CA 1
ATOM 727 C C . GLU A 1 99 ? 22.25 -5.332 -2.166 1 98.69 99 GLU A C 1
ATOM 729 O O . GLU A 1 99 ? 22.703 -5.379 -1.019 1 98.69 99 GLU A O 1
ATOM 734 N N . LYS A 1 100 ? 22.797 -4.621 -3.068 1 98.62 100 LYS A N 1
ATOM 735 C CA . LYS A 1 100 ? 23.969 -3.797 -2.826 1 98.62 100 LYS A CA 1
ATOM 736 C C . LYS A 1 100 ? 23.688 -2.738 -1.762 1 98.62 100 LYS A C 1
ATOM 738 O O . LYS A 1 100 ? 24.578 -2.389 -0.98 1 98.62 100 LYS A O 1
ATOM 743 N N . ALA A 1 101 ? 22.484 -2.338 -1.699 1 98.69 101 ALA A N 1
ATOM 744 C CA . ALA A 1 101 ? 22.094 -1.273 -0.779 1 98.69 101 ALA A CA 1
ATOM 745 C C . ALA A 1 101 ? 21.656 -1.844 0.567 1 98.69 101 ALA A C 1
ATOM 747 O O . ALA A 1 101 ? 21.188 -1.106 1.438 1 98.69 101 ALA A O 1
ATOM 748 N N . GLY A 1 102 ? 21.719 -3.172 0.726 1 98.44 102 GLY A N 1
ATOM 749 C CA . GLY A 1 102 ? 21.531 -3.738 2.053 1 98.44 102 GLY A CA 1
ATOM 750 C C . GLY A 1 102 ? 20.234 -4.488 2.201 1 98.44 102 GLY A C 1
ATOM 751 O O . GLY A 1 102 ? 19.906 -4.992 3.281 1 98.44 102 GLY A O 1
ATOM 752 N N . ALA A 1 103 ? 19.438 -4.609 1.128 1 98.62 103 ALA A N 1
ATOM 753 C CA . ALA A 1 103 ? 18.203 -5.402 1.189 1 98.62 103 ALA A CA 1
ATOM 754 C C . ALA A 1 103 ? 18.516 -6.895 1.21 1 98.62 103 ALA A C 1
ATOM 756 O O . ALA A 1 103 ? 19.562 -7.324 0.702 1 98.62 103 ALA A O 1
ATOM 757 N N . THR A 1 104 ? 17.625 -7.652 1.841 1 98.19 104 THR A N 1
ATOM 758 C CA . THR A 1 104 ? 17.688 -9.109 1.797 1 98.19 104 THR A CA 1
ATOM 759 C C . THR A 1 104 ? 16.828 -9.656 0.657 1 98.19 104 THR A C 1
ATOM 761 O O . THR A 1 104 ? 15.656 -9.289 0.523 1 98.19 104 THR A O 1
ATOM 764 N N . VAL A 1 105 ? 17.438 -10.469 -0.152 1 98.44 105 VAL A N 1
ATOM 765 C CA . VAL A 1 105 ? 16.656 -11.164 -1.178 1 98.44 105 VAL A CA 1
ATOM 766 C C . VAL A 1 105 ? 15.977 -12.391 -0.572 1 98.44 105 VAL A C 1
ATOM 768 O O . VAL A 1 105 ? 16.656 -13.32 -0.122 1 98.44 105 VAL A O 1
ATOM 771 N N . ARG A 1 106 ? 14.75 -12.391 -0.533 1 97.5 106 ARG A N 1
ATOM 772 C CA . ARG A 1 106 ? 13.992 -13.508 0.02 1 97.5 106 ARG A CA 1
ATOM 773 C C . ARG A 1 106 ? 13.766 -14.594 -1.031 1 97.5 106 ARG A C 1
ATOM 775 O O . ARG A 1 106 ? 13.836 -15.789 -0.728 1 97.5 106 ARG A O 1
ATOM 782 N N . GLU A 1 107 ? 13.312 -14.172 -2.197 1 97.19 107 GLU A N 1
ATOM 783 C CA . GLU A 1 107 ? 13.18 -15.016 -3.385 1 97.19 107 GLU A CA 1
ATOM 784 C C . GLU A 1 107 ? 13.906 -14.398 -4.582 1 97.19 107 GLU A C 1
ATOM 786 O O . GLU A 1 107 ? 13.617 -13.258 -4.965 1 97.19 107 GLU A O 1
ATOM 791 N N . PRO A 1 108 ? 14.805 -15.164 -5.133 1 98 108 PRO A N 1
ATOM 792 C CA . PRO A 1 108 ? 15.523 -14.625 -6.289 1 98 108 PRO A CA 1
ATOM 793 C C . PRO A 1 108 ? 14.617 -14.398 -7.492 1 98 108 PRO A C 1
ATOM 795 O O . PRO A 1 108 ? 13.547 -15.008 -7.586 1 98 108 PRO A O 1
ATOM 798 N N . ALA A 1 109 ? 15.109 -13.562 -8.43 1 98.25 109 ALA A N 1
ATOM 799 C CA . ALA A 1 109 ? 14.344 -13.25 -9.633 1 98.25 109 ALA A CA 1
ATOM 800 C C . ALA A 1 109 ? 14.055 -14.516 -10.438 1 98.25 109 ALA A C 1
ATOM 802 O O . ALA A 1 109 ? 14.93 -15.367 -10.609 1 98.25 109 ALA A O 1
ATOM 803 N N . GLN A 1 110 ? 12.859 -14.648 -10.82 1 97.88 110 GLN A N 1
ATOM 804 C CA . GLN A 1 110 ? 12.383 -15.758 -11.633 1 97.88 110 GLN A CA 1
ATOM 805 C C . GLN A 1 110 ? 11.148 -15.352 -12.438 1 97.88 110 GLN A C 1
ATOM 807 O O . GLN A 1 110 ? 10.461 -14.391 -12.086 1 97.88 110 GLN A O 1
ATOM 812 N N . THR A 1 111 ? 10.914 -16.109 -13.492 1 96.75 111 THR A N 1
ATOM 813 C CA . THR A 1 111 ? 9.734 -15.836 -14.297 1 96.75 111 THR A CA 1
ATOM 814 C C . THR A 1 111 ? 8.586 -16.766 -13.914 1 96.75 111 THR A C 1
ATOM 816 O O . THR A 1 111 ? 8.758 -17.984 -13.875 1 96.75 111 THR A O 1
ATOM 819 N N . PHE A 1 112 ? 7.488 -16.188 -13.57 1 93.81 112 PHE A N 1
ATOM 820 C CA . PHE A 1 112 ? 6.312 -16.969 -13.219 1 93.81 112 PHE A CA 1
ATOM 821 C C . PHE A 1 112 ? 5.508 -17.328 -14.461 1 93.81 112 PHE A C 1
ATOM 823 O O . PHE A 1 112 ? 5.621 -16.656 -15.492 1 93.81 112 PHE A O 1
ATOM 830 N N . VAL A 1 113 ? 4.668 -18.266 -14.406 1 91.5 113 VAL A N 1
ATOM 831 C CA . VAL A 1 113 ? 3.963 -18.828 -15.555 1 91.5 113 VAL A CA 1
ATOM 832 C C . VAL A 1 113 ? 2.941 -17.828 -16.078 1 91.5 113 VAL A C 1
ATOM 834 O O . VAL A 1 113 ? 2.441 -17.969 -17.188 1 91.5 113 VAL A O 1
ATOM 837 N N . THR A 1 114 ? 2.701 -16.766 -15.305 1 90.44 114 THR A N 1
ATOM 838 C CA . THR A 1 114 ? 1.698 -15.789 -15.727 1 90.44 114 THR A CA 1
ATOM 839 C C . THR A 1 114 ? 2.334 -14.688 -16.562 1 90.44 114 THR A C 1
ATOM 841 O O . THR A 1 114 ? 1.658 -13.734 -16.953 1 90.44 114 THR A O 1
ATOM 844 N N . GLY A 1 115 ? 3.66 -14.742 -16.797 1 94.31 115 GLY A N 1
ATOM 845 C CA . GLY A 1 115 ? 4.32 -13.805 -17.703 1 94.31 115 GLY A CA 1
ATOM 846 C C . GLY A 1 115 ? 5.047 -12.688 -16.969 1 94.31 115 GLY A C 1
ATOM 847 O O . GLY A 1 115 ? 5.543 -11.75 -17.578 1 94.31 115 GLY A O 1
ATOM 848 N N . ASP A 1 116 ? 5.105 -12.719 -15.672 1 95.81 116 ASP A N 1
ATOM 849 C CA . ASP A 1 116 ? 5.844 -11.734 -14.883 1 95.81 116 ASP A CA 1
ATOM 850 C C . ASP A 1 116 ? 7.164 -12.312 -14.375 1 95.81 116 ASP A C 1
ATOM 852 O O . ASP A 1 116 ? 7.211 -13.461 -13.93 1 95.81 116 ASP A O 1
ATOM 856 N N . ARG A 1 117 ? 8.211 -11.625 -14.633 1 98.19 117 ARG A N 1
ATOM 857 C CA . ARG A 1 117 ? 9.43 -11.867 -13.875 1 98.19 117 ARG A CA 1
ATOM 858 C C . ARG A 1 117 ? 9.398 -11.133 -12.539 1 98.19 117 ARG A C 1
ATOM 860 O O . ARG A 1 117 ? 8.992 -9.977 -12.469 1 98.19 117 ARG A O 1
ATOM 867 N N . PHE A 1 118 ? 9.805 -11.875 -11.445 1 98.31 118 PHE A N 1
ATOM 868 C CA . PHE A 1 118 ? 9.625 -11.227 -10.148 1 98.31 118 PHE A CA 1
ATOM 869 C C . PHE A 1 118 ? 10.672 -11.703 -9.156 1 98.31 118 PHE A C 1
ATOM 871 O O . PHE A 1 118 ? 11.297 -12.742 -9.352 1 98.31 118 PHE A O 1
ATOM 878 N N . ALA A 1 119 ? 10.836 -10.969 -8.094 1 98.69 119 ALA A N 1
ATOM 879 C CA . ALA A 1 119 ? 11.633 -11.281 -6.914 1 98.69 119 ALA A CA 1
ATOM 880 C C . ALA A 1 119 ? 10.984 -10.727 -5.652 1 98.69 119 ALA A C 1
ATOM 882 O O . ALA A 1 119 ? 10.141 -9.828 -5.719 1 98.69 119 ALA A O 1
ATOM 883 N N . SER A 1 120 ? 11.297 -11.359 -4.555 1 98.44 120 SER A N 1
ATOM 884 C CA . SER A 1 120 ? 10.875 -10.859 -3.252 1 98.44 120 SER A CA 1
ATOM 885 C C . SER A 1 120 ? 12.062 -10.359 -2.441 1 98.44 120 SER A C 1
ATOM 887 O O . SER A 1 120 ? 13.07 -11.055 -2.311 1 98.44 120 SER A O 1
ATOM 889 N N . ILE A 1 121 ? 11.969 -9.164 -1.93 1 98.56 121 ILE A N 1
ATOM 890 C CA . ILE A 1 121 ? 13.047 -8.617 -1.117 1 98.56 121 ILE A CA 1
ATOM 891 C C . ILE A 1 121 ? 12.477 -8.031 0.172 1 98.56 121 ILE A C 1
ATOM 893 O O . ILE A 1 121 ? 11.289 -7.719 0.248 1 98.56 121 ILE A O 1
ATOM 897 N N . LEU A 1 122 ? 13.25 -7.984 1.188 1 98.5 122 LEU A N 1
ATOM 898 C CA . LEU A 1 122 ? 13.055 -7.211 2.41 1 98.5 122 LEU A CA 1
ATOM 899 C C . LEU A 1 122 ? 13.992 -6.016 2.451 1 98.5 122 LEU A C 1
ATOM 901 O O . LEU A 1 122 ? 15.219 -6.18 2.465 1 98.5 122 LEU A O 1
ATOM 905 N N . ASP A 1 123 ? 13.438 -4.832 2.396 1 98.5 123 ASP A N 1
ATOM 906 C CA . ASP A 1 123 ? 14.32 -3.674 2.404 1 98.5 123 ASP A CA 1
ATOM 907 C C . ASP A 1 123 ? 14.945 -3.467 3.783 1 98.5 123 ASP A C 1
ATOM 909 O O . ASP A 1 123 ? 14.555 -4.125 4.75 1 98.5 123 ASP A O 1
ATOM 913 N N . PRO A 1 124 ? 15.945 -2.605 3.939 1 98.12 124 PRO A N 1
ATOM 914 C CA . PRO A 1 124 ? 16.656 -2.453 5.207 1 98.12 124 PRO A CA 1
ATOM 915 C C . PRO A 1 124 ? 15.781 -1.899 6.324 1 98.12 124 PRO A C 1
ATOM 917 O O . PRO A 1 124 ? 16.188 -1.887 7.488 1 98.12 124 PRO A O 1
ATOM 920 N N . PHE A 1 125 ? 14.609 -1.488 6.062 1 98.25 125 PHE A N 1
ATOM 921 C CA . PHE A 1 125 ? 13.742 -0.799 7.012 1 98.25 125 PHE A CA 1
ATOM 922 C C . PHE A 1 125 ? 12.594 -1.698 7.445 1 98.25 125 PHE A C 1
ATOM 924 O O . PHE A 1 125 ? 11.742 -1.287 8.234 1 98.25 125 PHE A O 1
ATOM 931 N N . GLY A 1 126 ? 12.531 -2.861 6.832 1 97.88 126 GLY A N 1
ATOM 932 C CA . GLY A 1 126 ? 11.633 -3.883 7.348 1 97.88 126 GLY A CA 1
ATOM 933 C C . GLY A 1 126 ? 10.383 -4.066 6.504 1 97.88 126 GLY A C 1
ATOM 934 O O . GLY A 1 126 ? 9.445 -4.75 6.918 1 97.88 126 GLY A O 1
ATOM 935 N N . HIS A 1 127 ? 10.32 -3.5 5.375 1 98.5 127 HIS A N 1
ATOM 936 C CA . HIS A 1 127 ? 9.164 -3.66 4.504 1 98.5 127 HIS A CA 1
ATOM 937 C C . HIS A 1 127 ? 9.461 -4.625 3.361 1 98.5 127 HIS A C 1
ATOM 939 O O . HIS A 1 127 ? 10.516 -4.543 2.732 1 98.5 127 HIS A O 1
ATOM 945 N N . ARG A 1 128 ? 8.539 -5.512 3.105 1 98.38 128 ARG A N 1
ATOM 946 C CA . ARG A 1 128 ? 8.656 -6.492 2.033 1 98.38 128 ARG A CA 1
ATOM 947 C C . ARG A 1 128 ? 8.164 -5.922 0.708 1 98.38 128 ARG A C 1
ATOM 949 O O . ARG A 1 128 ? 7.133 -5.25 0.66 1 98.38 128 ARG A O 1
ATOM 956 N N . TRP A 1 129 ? 8.922 -6.199 -0.323 1 98.69 129 TRP A N 1
ATOM 957 C CA . TRP A 1 129 ? 8.586 -5.789 -1.683 1 98.69 129 TRP A CA 1
ATOM 958 C C . TRP A 1 129 ? 8.602 -6.98 -2.631 1 98.69 129 TRP A C 1
ATOM 960 O O . TRP A 1 129 ? 9.477 -7.844 -2.537 1 98.69 129 TRP A O 1
ATOM 970 N N . THR A 1 130 ? 7.66 -7.016 -3.471 1 98.5 130 THR A N 1
ATOM 971 C CA . THR A 1 130 ? 7.742 -7.828 -4.676 1 98.5 130 THR A CA 1
ATOM 972 C C . THR A 1 130 ? 8.094 -6.969 -5.891 1 98.5 130 THR A C 1
ATOM 974 O O . THR A 1 130 ? 7.316 -6.094 -6.277 1 98.5 130 THR A O 1
ATOM 977 N N . VAL A 1 131 ? 9.227 -7.215 -6.43 1 98.75 131 VAL A N 1
ATOM 978 C CA . VAL A 1 131 ? 9.672 -6.488 -7.613 1 98.75 131 VAL A CA 1
ATOM 979 C C . VAL A 1 131 ? 9.297 -7.266 -8.867 1 98.75 131 VAL A C 1
ATOM 981 O O . VAL A 1 131 ? 9.578 -8.461 -8.977 1 98.75 131 VAL A O 1
ATOM 984 N N . MET A 1 132 ? 8.68 -6.539 -9.797 1 98.31 132 MET A N 1
ATOM 985 C CA . MET A 1 132 ? 8.055 -7.27 -10.898 1 98.31 132 MET A CA 1
ATOM 986 C C . MET A 1 132 ? 8.297 -6.559 -12.227 1 98.31 132 MET A C 1
ATOM 988 O O . MET A 1 132 ? 8.312 -5.328 -12.281 1 98.31 132 MET A O 1
ATOM 992 N N . THR A 1 133 ? 8.422 -7.258 -13.305 1 98.06 133 THR A N 1
ATOM 993 C CA . THR A 1 133 ? 8.414 -6.832 -14.703 1 98.06 133 THR A CA 1
ATOM 994 C C . THR A 1 133 ? 7.547 -7.762 -15.547 1 98.06 133 THR A C 1
ATOM 996 O O . THR A 1 133 ? 7.758 -8.977 -15.562 1 98.06 133 THR A O 1
ATOM 999 N N . ARG A 1 134 ? 6.586 -7.156 -16.266 1 97.56 134 ARG A N 1
ATOM 1000 C CA . ARG A 1 134 ? 5.875 -7.961 -17.25 1 97.56 134 ARG A CA 1
ATOM 1001 C C . ARG A 1 134 ? 6.758 -8.25 -18.453 1 97.56 134 ARG A C 1
ATOM 1003 O O . ARG A 1 134 ? 7.254 -7.324 -19.109 1 97.56 134 ARG A O 1
ATOM 1010 N N . VAL A 1 135 ? 6.859 -9.523 -18.703 1 97 135 VAL A N 1
ATOM 1011 C CA . VAL A 1 135 ? 7.801 -9.859 -19.766 1 97 135 VAL A CA 1
ATOM 1012 C C . VAL A 1 135 ? 7.074 -10.602 -20.891 1 97 135 VAL A C 1
ATOM 1014 O O . VAL A 1 135 ? 7.652 -10.867 -21.953 1 97 135 VAL A O 1
ATOM 1017 N N . GLU A 1 136 ? 5.918 -10.953 -20.625 1 95.31 136 GLU A N 1
ATOM 1018 C CA . GLU A 1 136 ? 5.09 -11.617 -21.625 1 95.31 136 GLU A CA 1
ATOM 1019 C C . GLU A 1 136 ? 3.635 -11.172 -21.531 1 95.31 136 GLU A C 1
ATOM 1021 O O . GLU A 1 136 ? 3.088 -11.07 -20.422 1 95.31 136 GLU A O 1
ATOM 1026 N N . ASN A 1 137 ? 3.109 -10.867 -22.656 1 92.69 137 ASN A N 1
ATOM 1027 C CA . ASN A 1 137 ? 1.68 -10.586 -22.688 1 92.69 137 ASN A CA 1
ATOM 1028 C C . ASN A 1 137 ? 0.858 -11.867 -22.844 1 92.69 137 ASN A C 1
ATOM 1030 O O . ASN A 1 137 ? 1.055 -12.625 -23.781 1 92.69 137 ASN A O 1
ATOM 1034 N N . LEU A 1 138 ? 0.022 -12.133 -21.953 1 92.31 138 LEU A N 1
ATOM 1035 C CA . LEU A 1 138 ? -0.876 -13.289 -21.984 1 92.31 138 LEU A CA 1
ATOM 1036 C C . LEU A 1 138 ? -2.324 -12.852 -21.797 1 92.31 138 LEU A C 1
ATOM 1038 O O . LEU A 1 138 ? -2.596 -11.898 -21.047 1 92.31 138 LEU A O 1
ATOM 1042 N N . THR A 1 139 ? -3.162 -13.516 -22.5 1 88.75 139 THR A N 1
ATOM 1043 C CA . THR A 1 139 ? -4.578 -13.289 -22.234 1 88.75 139 THR A CA 1
ATOM 1044 C C . THR A 1 139 ? -4.977 -13.875 -20.875 1 88.75 139 THR A C 1
ATOM 1046 O O . THR A 1 139 ? -4.234 -14.664 -20.297 1 88.75 139 THR A O 1
ATOM 1049 N N . ALA A 1 140 ? -6.117 -13.406 -20.344 1 84.44 140 ALA A N 1
ATOM 1050 C CA . ALA A 1 140 ? -6.633 -13.961 -19.094 1 84.44 140 ALA A CA 1
ATOM 1051 C C . ALA A 1 140 ? -6.789 -15.477 -19.188 1 84.44 140 ALA A C 1
ATOM 1053 O O . ALA A 1 140 ? -6.492 -16.203 -18.234 1 84.44 140 ALA A O 1
ATOM 1054 N N . GLU A 1 141 ? -7.273 -15.891 -20.312 1 89.56 141 GLU A N 1
ATOM 1055 C CA . GLU A 1 141 ? -7.48 -17.312 -20.531 1 89.56 141 GLU A CA 1
ATOM 1056 C C . GLU A 1 141 ? -6.152 -18.078 -20.516 1 89.56 141 GLU A C 1
ATOM 1058 O O . GLU A 1 141 ? -6.055 -19.156 -19.922 1 89.56 141 GLU A O 1
ATOM 1063 N N . GLU A 1 142 ? -5.191 -17.547 -21.219 1 92.62 142 GLU A N 1
ATOM 1064 C CA . GLU A 1 142 ? -3.869 -18.172 -21.234 1 92.62 142 GLU A CA 1
ATOM 1065 C C . GLU A 1 142 ? -3.283 -18.266 -19.828 1 92.62 142 GLU A C 1
ATOM 1067 O O . GLU A 1 142 ? -2.693 -19.281 -19.453 1 92.62 142 GLU A O 1
ATOM 1072 N N . ARG A 1 143 ? -3.367 -17.203 -19.047 1 88.06 143 ARG A N 1
ATOM 1073 C CA . ARG A 1 143 ? -2.852 -17.172 -17.672 1 88.06 143 ARG A CA 1
ATOM 1074 C C . ARG A 1 143 ? -3.523 -18.25 -16.812 1 88.06 143 ARG A C 1
ATOM 1076 O O . ARG A 1 143 ? -2.855 -18.953 -16.062 1 88.06 143 ARG A O 1
ATOM 1083 N N . GLU A 1 144 ? -4.816 -18.328 -16.938 1 86.69 144 GLU A N 1
ATOM 1084 C CA . GLU A 1 144 ? -5.566 -19.312 -16.172 1 86.69 144 GLU A CA 1
ATOM 1085 C C . GLU A 1 144 ? -5.102 -20.734 -16.484 1 86.69 144 GLU A C 1
ATOM 1087 O O . GLU A 1 144 ? -4.926 -21.547 -15.578 1 86.69 144 GLU A O 1
ATOM 1092 N N . GLN A 1 145 ? -4.957 -21.016 -17.75 1 91.12 145 GLN A N 1
ATOM 1093 C CA . GLN A 1 145 ? -4.508 -22.328 -18.188 1 91.12 145 GLN A CA 1
ATOM 1094 C C . GLN A 1 145 ? -3.113 -22.641 -17.656 1 91.12 145 GLN A C 1
ATOM 1096 O O . GLN A 1 145 ? -2.865 -23.75 -17.156 1 91.12 145 GLN A O 1
ATOM 1101 N N . ARG A 1 146 ? -2.275 -21.672 -17.75 1 91.81 146 ARG A N 1
ATOM 1102 C CA . ARG A 1 146 ? -0.896 -21.891 -17.312 1 91.81 146 ARG A CA 1
ATOM 1103 C C . ARG A 1 146 ? -0.811 -22.047 -15.805 1 91.81 146 ARG A C 1
ATOM 1105 O O . ARG A 1 146 ? -0.005 -22.828 -15.297 1 91.81 146 ARG A O 1
ATOM 1112 N N . VAL A 1 147 ? -1.597 -21.297 -15.109 1 86 147 VAL A N 1
ATOM 1113 C CA . VAL A 1 147 ? -1.623 -21.406 -13.656 1 86 147 VAL A CA 1
ATOM 1114 C C . VAL A 1 147 ? -2.145 -22.797 -13.266 1 86 147 VAL A C 1
ATOM 1116 O O . VAL A 1 147 ? -1.612 -23.422 -12.352 1 86 147 VAL A O 1
ATOM 1119 N N . ALA A 1 148 ? -3.225 -23.234 -13.891 1 85.69 148 ALA A N 1
ATOM 1120 C CA . ALA A 1 148 ? -3.785 -24.562 -13.617 1 85.69 148 ALA A CA 1
ATOM 1121 C C . ALA A 1 148 ? -2.754 -25.656 -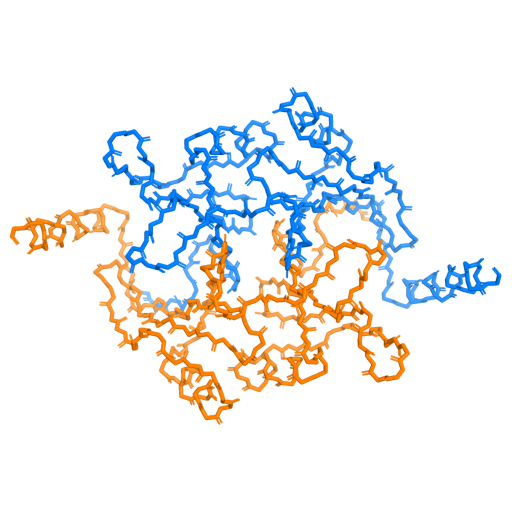13.859 1 85.69 148 ALA A C 1
ATOM 1123 O O . ALA A 1 148 ? -2.619 -26.578 -13.055 1 85.69 148 ALA A O 1
ATOM 1124 N N . GLN A 1 149 ? -2.014 -25.547 -14.938 1 89.88 149 GLN A N 1
ATOM 1125 C CA . GLN A 1 149 ? -0.977 -26.516 -15.273 1 89.88 149 GLN A CA 1
ATOM 1126 C C . GLN A 1 149 ? 0.156 -26.5 -14.25 1 89.88 149 GLN A C 1
ATOM 1128 O O . GLN A 1 149 ? 0.652 -27.547 -13.836 1 89.88 149 GLN A O 1
ATOM 1133 N N . TRP A 1 150 ? 0.504 -25.297 -13.922 1 86.44 150 TRP A N 1
ATOM 1134 C CA . TRP A 1 150 ? 1.556 -25.125 -12.93 1 86.44 150 TRP A CA 1
ATOM 1135 C C . TRP A 1 150 ? 1.159 -25.75 -11.594 1 86.44 150 TRP A C 1
ATOM 1137 O O . TRP A 1 150 ? 1.946 -26.484 -10.992 1 86.44 150 TRP A O 1
ATOM 1147 N N . ALA A 1 151 ? -0.057 -25.547 -11.109 1 80.56 151 ALA A N 1
ATOM 1148 C CA . ALA A 1 151 ? -0.558 -26.078 -9.844 1 80.56 151 ALA A CA 1
ATOM 1149 C C . ALA A 1 151 ? -0.573 -27.609 -9.867 1 80.56 151 ALA A C 1
ATOM 1151 O O . ALA A 1 151 ? -0.227 -28.25 -8.875 1 80.56 151 ALA A O 1
ATOM 1152 N N . ALA A 1 152 ? -0.978 -28.172 -10.938 1 84.44 152 ALA A N 1
ATOM 1153 C CA . ALA A 1 152 ? -1.058 -29.625 -11.086 1 84.44 152 ALA A CA 1
ATOM 1154 C C . ALA A 1 152 ? 0.328 -30.266 -11.016 1 84.44 152 ALA A C 1
ATOM 1156 O O . ALA A 1 152 ? 0.481 -31.375 -10.508 1 84.44 152 ALA A O 1
ATOM 1157 N N . SER A 1 153 ? 1.232 -29.438 -11.422 1 81.44 153 SER A N 1
ATOM 1158 C CA . SER A 1 153 ? 2.598 -29.953 -11.438 1 81.44 153 SER A CA 1
ATOM 1159 C C . SER A 1 153 ? 3.25 -29.844 -10.062 1 81.44 153 SER A C 1
ATOM 1161 O O . SER A 1 153 ? 4.188 -30.578 -9.758 1 81.44 153 SER A O 1
ATOM 1163 N N . ASN A 1 154 ? 2.848 -28.906 -9.25 1 72.38 154 ASN A N 1
ATOM 1164 C CA . ASN A 1 154 ? 3.459 -28.703 -7.941 1 72.38 154 ASN A CA 1
ATOM 1165 C C . ASN A 1 154 ? 2.65 -29.375 -6.832 1 72.38 154 ASN A C 1
ATOM 1167 O O . ASN A 1 154 ? 3.096 -29.438 -5.684 1 72.38 154 ASN A O 1
ATOM 1171 N N . SER A 1 155 ? 1.248 -29.672 -6.98 1 58.28 155 SER A N 1
ATOM 1172 C CA . SER A 1 155 ? 0.434 -30.422 -6.031 1 58.28 155 SER A CA 1
ATOM 1173 C C . SER A 1 155 ? 0.749 -31.906 -6.082 1 58.28 155 SER A C 1
ATOM 1175 O O . SER A 1 155 ? 0.323 -32.656 -5.211 1 58.28 155 SER A O 1
ATOM 1177 N N . GLY A 1 156 ? 1.385 -32.406 -7.113 1 45.22 156 GLY A N 1
ATOM 1178 C CA . GLY A 1 156 ? 1.749 -33.812 -7.133 1 45.22 156 GLY A CA 1
ATOM 1179 C C . GLY A 1 156 ? 3.055 -34.094 -6.418 1 45.22 156 GLY A C 1
ATOM 1180 O O . GLY A 1 156 ? 3.896 -33.219 -6.266 1 45.22 156 GLY A O 1
ATOM 1181 N N . MET B 1 1 ? 2.871 -6.484 -30.484 1 64.06 1 MET B N 1
ATOM 1182 C CA . MET B 1 1 ? 2.979 -5.238 -29.719 1 64.06 1 MET B CA 1
ATOM 1183 C C . MET B 1 1 ? 4.023 -5.359 -28.625 1 64.06 1 MET B C 1
ATOM 1185 O O . MET B 1 1 ? 4.277 -6.457 -28.125 1 64.06 1 MET B O 1
ATOM 1189 N N . SER B 1 2 ? 4.859 -4.434 -28.453 1 86.06 2 SER B N 1
ATOM 1190 C CA . SER B 1 2 ? 5.945 -4.492 -27.484 1 86.06 2 SER B CA 1
ATOM 1191 C C . SER B 1 2 ? 5.41 -4.648 -26.062 1 86.06 2 SER B C 1
ATOM 1193 O O . SER B 1 2 ? 4.352 -4.109 -25.734 1 86.06 2 SER B O 1
ATOM 1195 N N . VAL B 1 3 ? 5.863 -5.52 -25.359 1 90.75 3 VAL B N 1
ATOM 1196 C CA . VAL B 1 3 ? 5.465 -5.781 -23.969 1 90.75 3 VAL B CA 1
ATOM 1197 C C . VAL B 1 3 ? 5.754 -4.559 -23.109 1 90.75 3 VAL B C 1
ATOM 1199 O O . VAL B 1 3 ? 6.867 -4.027 -23.125 1 90.75 3 VAL B O 1
ATOM 1202 N N . GLN B 1 4 ? 4.695 -4.082 -22.453 1 92 4 GLN B N 1
ATOM 1203 C CA . GLN B 1 4 ? 4.891 -3.016 -21.484 1 92 4 GLN B CA 1
ATOM 1204 C C . GLN B 1 4 ? 5.223 -3.584 -20.109 1 92 4 GLN B C 1
ATOM 1206 O O . GLN B 1 4 ? 4.551 -4.496 -19.625 1 92 4 GLN B O 1
ATOM 1211 N N . PRO B 1 5 ? 6.195 -3.074 -19.438 1 93.5 5 PRO B N 1
ATOM 1212 C CA . PRO B 1 5 ? 6.621 -3.631 -18.156 1 93.5 5 PRO B CA 1
ATOM 1213 C C . PRO B 1 5 ? 5.535 -3.535 -17.078 1 93.5 5 PRO B C 1
ATOM 1215 O O . PRO B 1 5 ? 5.504 -4.352 -16.156 1 93.5 5 PRO B O 1
ATOM 1218 N N . ILE B 1 6 ? 4.777 -2.539 -17.141 1 93.06 6 ILE B N 1
ATOM 1219 C CA . ILE B 1 6 ? 3.623 -2.41 -16.25 1 93.06 6 ILE B CA 1
ATOM 1220 C C . ILE B 1 6 ? 2.348 -2.771 -17.016 1 93.06 6 ILE B C 1
ATOM 1222 O O . ILE B 1 6 ? 1.949 -2.064 -17.938 1 93.06 6 ILE B O 1
ATOM 1226 N N . PRO B 1 7 ? 1.681 -3.814 -16.625 1 92.62 7 PRO B N 1
ATOM 1227 C CA . PRO B 1 7 ? 0.5 -4.242 -17.391 1 92.62 7 PRO B CA 1
ATOM 1228 C C . PRO B 1 7 ? -0.669 -3.27 -17.25 1 92.62 7 PRO B C 1
ATOM 1230 O O . PRO B 1 7 ? -0.717 -2.48 -16.312 1 92.62 7 PRO B O 1
ATOM 1233 N N . GLU B 1 8 ? -1.574 -3.344 -18.172 1 89.56 8 GLU B N 1
ATOM 1234 C CA . GLU B 1 8 ? -2.768 -2.504 -18.141 1 89.56 8 GLU B CA 1
ATOM 1235 C C . GLU B 1 8 ? -3.561 -2.703 -16.859 1 89.56 8 GLU B C 1
ATOM 1237 O O . GLU B 1 8 ? -3.74 -3.836 -16.406 1 89.56 8 GLU B O 1
ATOM 1242 N N . GLY B 1 9 ? -4.023 -1.61 -16.266 1 91.12 9 GLY B N 1
ATOM 1243 C CA . GLY B 1 9 ? -4.824 -1.677 -15.047 1 91.12 9 GLY B CA 1
ATOM 1244 C C . GLY B 1 9 ? -3.996 -1.613 -13.781 1 91.12 9 GLY B C 1
ATOM 1245 O O . GLY B 1 9 ? -4.527 -1.354 -12.695 1 91.12 9 GLY B O 1
ATOM 1246 N N . TYR B 1 10 ? -2.76 -1.907 -13.922 1 94.88 10 TYR B N 1
ATOM 1247 C CA . TYR B 1 10 ? -1.847 -1.815 -12.789 1 94.88 10 TYR B CA 1
ATOM 1248 C C . TYR B 1 10 ? -1.186 -0.444 -12.727 1 94.88 10 TYR B C 1
ATOM 1250 O O . TYR B 1 10 ? -1.205 0.304 -13.711 1 94.88 10 TYR B O 1
ATOM 1258 N N . THR B 1 11 ? -0.73 -0.128 -11.602 1 96.56 11 THR B N 1
ATOM 1259 C CA . THR B 1 11 ? 0.106 1.042 -11.359 1 96.56 11 THR B CA 1
ATOM 1260 C C . THR B 1 11 ? 1.51 0.625 -10.93 1 96.56 11 THR B C 1
ATOM 1262 O O . THR B 1 11 ? 1.855 -0.557 -10.984 1 96.56 11 THR B O 1
ATOM 1265 N N . SER B 1 12 ? 2.314 1.623 -10.625 1 97.19 12 SER B N 1
ATOM 1266 C CA . SER B 1 12 ? 3.672 1.293 -10.203 1 97.19 12 SER B CA 1
ATOM 1267 C C . SER B 1 12 ? 3.664 0.484 -8.906 1 97.19 12 SER B C 1
ATOM 1269 O O . SER B 1 12 ? 4.527 -0.372 -8.703 1 97.19 12 SER B O 1
ATOM 1271 N N . LEU B 1 13 ? 2.66 0.768 -8.055 1 98.12 13 LEU B N 1
ATOM 1272 C CA . LEU B 1 13 ? 2.604 0.176 -6.723 1 98.12 13 LEU B CA 1
ATOM 1273 C C . LEU B 1 13 ? 1.312 -0.614 -6.535 1 98.12 13 LEU B C 1
ATOM 1275 O O . LEU B 1 13 ? 0.219 -0.084 -6.746 1 98.12 13 LEU B O 1
ATOM 1279 N N . THR B 1 14 ? 1.414 -1.844 -6.188 1 98.12 14 THR B N 1
ATOM 1280 C CA . THR B 1 14 ? 0.281 -2.703 -5.871 1 98.12 14 THR B CA 1
ATOM 1281 C C . THR B 1 14 ? 0.405 -3.262 -4.457 1 98.12 14 THR B C 1
ATOM 1283 O O . THR B 1 14 ? 1.267 -4.098 -4.188 1 98.12 14 THR B O 1
ATOM 1286 N N . PRO B 1 15 ? -0.452 -2.867 -3.592 1 98.5 15 PRO B N 1
ATOM 1287 C CA . PRO B 1 15 ? -0.39 -3.42 -2.236 1 98.5 15 PRO B CA 1
ATOM 1288 C C . PRO B 1 15 ? -0.905 -4.855 -2.16 1 98.5 15 PRO B C 1
ATOM 1290 O O . PRO B 1 15 ? -1.779 -5.242 -2.938 1 98.5 15 PRO B O 1
ATOM 1293 N N . PHE B 1 16 ? -0.324 -5.605 -1.248 1 98.5 16 PHE B N 1
ATOM 1294 C CA . PHE B 1 16 ? -0.844 -6.883 -0.776 1 98.5 16 PHE B CA 1
ATOM 1295 C C . PHE B 1 16 ? -1.147 -6.824 0.717 1 98.5 16 PHE B C 1
ATOM 1297 O O . PHE B 1 16 ? -0.306 -6.398 1.511 1 98.5 16 PHE B O 1
ATOM 1304 N N . LEU B 1 17 ? -2.316 -7.246 1.107 1 98.75 17 LEU B N 1
ATOM 1305 C CA . LEU B 1 17 ? -2.725 -7.312 2.508 1 98.75 17 LEU B CA 1
ATOM 1306 C C . LEU B 1 17 ? -2.971 -8.758 2.934 1 98.75 17 LEU B C 1
ATOM 1308 O O . LEU B 1 17 ? -3.688 -9.492 2.254 1 98.75 17 LEU B O 1
ATOM 1312 N N . CYS B 1 18 ? -2.348 -9.141 4.047 1 98.62 18 CYS B N 1
ATOM 1313 C CA . CYS B 1 18 ? -2.803 -10.352 4.711 1 98.62 18 CYS B CA 1
ATOM 1314 C C . CYS B 1 18 ? -3.998 -10.07 5.609 1 98.62 18 CYS B C 1
ATOM 1316 O O . CYS B 1 18 ? -3.936 -9.203 6.477 1 98.62 18 CYS B O 1
ATOM 1318 N N . VAL B 1 19 ? -5.062 -10.75 5.398 1 98.56 19 VAL B N 1
ATOM 1319 C CA . VAL B 1 19 ? -6.309 -10.523 6.125 1 98.56 19 VAL B CA 1
ATOM 1320 C C . VAL B 1 19 ? -6.926 -11.867 6.52 1 98.56 19 VAL B C 1
ATOM 1322 O O . VAL B 1 19 ? -6.715 -12.875 5.844 1 98.56 19 VAL B O 1
ATOM 1325 N N . HIS B 1 20 ? -7.684 -11.797 7.559 1 97.75 20 HIS B N 1
ATOM 1326 C CA . HIS B 1 20 ? -8.383 -13 8.016 1 97.75 20 HIS B CA 1
ATOM 1327 C C . HIS B 1 20 ? -9.703 -12.648 8.688 1 97.75 20 HIS B C 1
ATOM 1329 O O . HIS B 1 20 ? -9.727 -11.875 9.648 1 97.75 20 HIS B O 1
ATOM 1335 N N . PRO B 1 21 ? -10.852 -13.227 8.219 1 97.94 21 PRO B N 1
ATOM 1336 C CA . PRO B 1 21 ? -10.992 -14.07 7.035 1 97.94 21 PRO B CA 1
ATOM 1337 C C . PRO B 1 21 ? -10.977 -13.273 5.734 1 97.94 21 PRO B C 1
ATOM 1339 O O . PRO B 1 21 ? -11.688 -12.273 5.609 1 97.94 21 PRO B O 1
ATOM 1342 N N . ALA B 1 22 ? -10.281 -13.75 4.738 1 98.69 22 ALA B N 1
ATOM 1343 C CA . ALA B 1 22 ? -10.086 -13 3.5 1 98.69 22 ALA B CA 1
ATOM 1344 C C . ALA B 1 22 ? -11.391 -12.844 2.734 1 98.69 22 ALA B C 1
ATOM 1346 O O . ALA B 1 22 ? -11.625 -11.812 2.096 1 98.69 22 ALA B O 1
ATOM 1347 N N . ALA B 1 23 ? -12.219 -13.852 2.771 1 98.44 23 ALA B N 1
ATOM 1348 C CA . ALA B 1 23 ? -13.5 -13.773 2.078 1 98.44 23 ALA B CA 1
ATOM 1349 C C . ALA B 1 23 ? -14.336 -12.609 2.604 1 98.44 23 ALA B C 1
ATOM 1351 O O . ALA B 1 23 ? -14.977 -11.891 1.827 1 98.44 23 ALA B O 1
ATOM 1352 N N . GLU B 1 24 ? -14.352 -12.422 3.867 1 98.5 24 GLU B N 1
ATOM 1353 C CA . GLU B 1 24 ? -15.094 -11.32 4.477 1 98.5 24 GLU B CA 1
ATOM 1354 C C . GLU B 1 24 ? -14.453 -9.977 4.141 1 98.5 24 GLU B C 1
ATOM 1356 O O . GLU B 1 24 ? -15.148 -8.977 3.957 1 98.5 24 GLU B O 1
ATOM 1361 N N . ALA B 1 25 ? -13.156 -9.953 4.094 1 98.75 25 ALA B N 1
ATOM 1362 C CA . ALA B 1 25 ? -12.461 -8.734 3.703 1 98.75 25 ALA B CA 1
ATOM 1363 C C . ALA B 1 25 ? -12.812 -8.328 2.275 1 98.75 25 ALA B C 1
ATOM 1365 O O . ALA B 1 25 ? -13.047 -7.152 1.996 1 98.75 25 ALA B O 1
ATOM 1366 N N . ILE B 1 26 ? -12.805 -9.305 1.404 1 98.75 26 ILE B N 1
ATOM 1367 C CA . ILE B 1 26 ? -13.188 -9.047 0.022 1 98.75 26 ILE B CA 1
ATOM 1368 C C . ILE B 1 26 ? -14.578 -8.414 -0.014 1 98.75 26 ILE B C 1
ATOM 1370 O O . ILE B 1 26 ? -14.789 -7.395 -0.671 1 98.75 26 ILE B O 1
ATOM 1374 N N . ALA B 1 27 ? -15.516 -8.992 0.7 1 98.75 27 ALA B N 1
ATOM 1375 C CA . ALA B 1 27 ? -16.875 -8.461 0.756 1 98.75 27 ALA B CA 1
ATOM 1376 C C . ALA B 1 27 ? -16.891 -7.039 1.297 1 98.75 27 ALA B C 1
ATOM 1378 O O . ALA B 1 27 ? -17.609 -6.18 0.782 1 98.75 27 ALA B O 1
ATOM 1379 N N . PHE B 1 28 ? -16.156 -6.801 2.344 1 98.88 28 PHE B N 1
ATOM 1380 C CA . PHE B 1 28 ? -16.047 -5.469 2.92 1 98.88 28 PHE B CA 1
ATOM 1381 C C . PHE B 1 28 ? -15.531 -4.473 1.89 1 98.88 28 PHE B C 1
ATOM 1383 O O . PHE B 1 28 ? -16.125 -3.414 1.685 1 98.88 28 PHE B O 1
ATOM 1390 N N . TYR B 1 29 ? -14.391 -4.738 1.2 1 98.88 29 TYR B N 1
ATOM 1391 C CA . TYR B 1 29 ? -13.766 -3.812 0.262 1 98.88 29 TYR B CA 1
ATOM 1392 C C . TYR B 1 29 ? -14.664 -3.568 -0.943 1 98.88 29 TYR B C 1
ATOM 1394 O O . TYR B 1 29 ? -14.68 -2.471 -1.504 1 98.88 29 TYR B O 1
ATOM 1402 N N . GLU B 1 30 ? -15.422 -4.582 -1.354 1 98.81 30 GLU B N 1
ATOM 1403 C CA . GLU B 1 30 ? -16.391 -4.398 -2.436 1 98.81 30 GLU B CA 1
ATOM 1404 C C . GLU B 1 30 ? -17.531 -3.479 -2.008 1 98.81 30 GLU B C 1
ATOM 1406 O O . GLU B 1 30 ? -17.859 -2.52 -2.709 1 98.81 30 GLU B O 1
ATOM 1411 N N . SER B 1 31 ? -18.094 -3.734 -0.86 1 98.69 31 SER B N 1
ATOM 1412 C CA . SER B 1 31 ? -19.297 -3.021 -0.426 1 98.69 31 SER B CA 1
ATOM 1413 C C . SER B 1 31 ? -18.953 -1.619 0.068 1 98.69 31 SER B C 1
ATOM 1415 O O . SER B 1 31 ? -19.719 -0.679 -0.132 1 98.69 31 SER B O 1
ATOM 1417 N N . VAL B 1 32 ? -17.859 -1.459 0.699 1 98.81 32 VAL B N 1
ATOM 1418 C CA . VAL B 1 32 ? -17.516 -0.207 1.368 1 98.81 32 VAL B CA 1
ATOM 1419 C C . VAL B 1 32 ? -16.75 0.699 0.412 1 98.81 32 VAL B C 1
ATOM 1421 O O . VAL B 1 32 ? -17.031 1.896 0.318 1 98.81 32 VAL B O 1
ATOM 1424 N N . PHE B 1 33 ? -15.781 0.104 -0.3 1 98.56 33 PHE B N 1
ATOM 1425 C CA . PHE B 1 33 ? -14.898 0.92 -1.124 1 98.56 33 PHE B CA 1
ATOM 1426 C C . PHE B 1 33 ? -15.328 0.875 -2.586 1 98.56 33 PHE B C 1
ATOM 1428 O O . PHE B 1 33 ? -14.859 1.674 -3.4 1 98.56 33 PHE B O 1
ATOM 1435 N N . GLY B 1 34 ? -16.188 -0.065 -2.971 1 98.19 34 GLY B N 1
ATOM 1436 C CA . GLY B 1 34 ? -16.625 -0.197 -4.352 1 98.19 34 GLY B CA 1
ATOM 1437 C C . GLY B 1 34 ? -15.625 -0.945 -5.219 1 98.19 34 GLY B C 1
ATOM 1438 O O . GLY B 1 34 ? -15.656 -0.828 -6.445 1 98.19 34 GLY B O 1
ATOM 1439 N N . ALA B 1 35 ? -14.711 -1.663 -4.617 1 98.5 35 ALA B N 1
ATOM 1440 C CA . ALA B 1 35 ? -13.734 -2.463 -5.352 1 98.5 35 ALA B CA 1
ATOM 1441 C C . ALA B 1 35 ? -14.414 -3.623 -6.078 1 98.5 35 ALA B C 1
ATOM 1443 O O . ALA B 1 35 ? -15.516 -4.039 -5.703 1 98.5 35 ALA B O 1
ATOM 1444 N N . LYS B 1 36 ? -13.758 -4.109 -7.129 1 98.56 36 LYS B N 1
ATOM 1445 C CA . LYS B 1 36 ? -14.258 -5.254 -7.887 1 98.56 36 LYS B CA 1
ATOM 1446 C C . LYS B 1 36 ? -13.242 -6.395 -7.895 1 98.56 36 LYS B C 1
ATOM 1448 O O . LYS B 1 36 ? -12.078 -6.191 -8.242 1 98.56 36 LYS B O 1
ATOM 1453 N N . THR B 1 37 ? -13.68 -7.562 -7.539 1 98.12 37 THR B N 1
ATOM 1454 C CA . THR B 1 37 ? -12.805 -8.727 -7.609 1 98.12 37 THR B CA 1
ATOM 1455 C C . THR B 1 37 ? -12.547 -9.117 -9.062 1 98.12 37 THR B C 1
ATOM 1457 O O . THR B 1 37 ? -13.492 -9.336 -9.828 1 98.12 37 THR B O 1
ATOM 1460 N N . VAL B 1 38 ? -11.289 -9.258 -9.422 1 95 38 VAL B N 1
ATOM 1461 C CA . VAL B 1 38 ? -10.992 -9.586 -10.805 1 95 38 VAL B CA 1
ATOM 1462 C C . VAL B 1 38 ? -10.328 -10.961 -10.883 1 95 38 VAL B C 1
ATOM 1464 O O . VAL B 1 38 ? -10.281 -11.578 -11.945 1 95 38 VAL B O 1
ATOM 1467 N N . GLU B 1 39 ? -9.734 -11.406 -9.844 1 92.38 39 GLU B N 1
ATOM 1468 C CA . GLU B 1 39 ? -9.156 -12.742 -9.703 1 92.38 39 GLU B CA 1
ATOM 1469 C C . GLU B 1 39 ? -9.289 -13.258 -8.273 1 92.38 39 GLU B C 1
ATOM 1471 O O . GLU B 1 39 ? -9.188 -12.484 -7.32 1 92.38 39 GLU B O 1
ATOM 1476 N N . ARG B 1 40 ? -9.492 -14.523 -8.164 1 94.31 40 ARG B N 1
ATOM 1477 C CA . ARG B 1 40 ? -9.555 -15.156 -6.852 1 94.31 40 ARG B CA 1
ATOM 1478 C C . ARG B 1 40 ? -9.133 -16.625 -6.93 1 94.31 40 ARG B C 1
ATOM 1480 O O . ARG B 1 40 ? -9.547 -17.344 -7.836 1 94.31 40 ARG B O 1
ATOM 1487 N N . MET B 1 41 ? -8.289 -16.938 -6.039 1 92.38 41 MET B N 1
ATOM 1488 C CA . MET B 1 41 ? -7.848 -18.328 -5.852 1 92.38 41 MET B CA 1
ATOM 1489 C C . MET B 1 41 ? -8.188 -18.812 -4.449 1 92.38 41 MET B C 1
ATOM 1491 O O . MET B 1 41 ? -7.68 -18.281 -3.459 1 92.38 41 MET B O 1
ATOM 1495 N N . ASP B 1 42 ? -8.953 -19.844 -4.375 1 93.12 42 ASP B N 1
ATOM 1496 C CA . ASP B 1 42 ? -9.352 -20.375 -3.072 1 93.12 42 ASP B CA 1
ATOM 1497 C C . ASP B 1 42 ? -8.32 -21.359 -2.543 1 93.12 42 ASP B C 1
ATOM 1499 O O . ASP B 1 42 ? -7.633 -22.031 -3.322 1 93.12 42 ASP B O 1
ATOM 1503 N N . GLY B 1 43 ? -8.188 -21.281 -1.232 1 89.19 43 GLY B N 1
ATOM 1504 C CA . GLY B 1 43 ? -7.418 -22.297 -0.526 1 89.19 43 GLY B CA 1
ATOM 1505 C C . GLY B 1 43 ? -8.281 -23.328 0.165 1 89.19 43 GLY B C 1
ATOM 1506 O O . GLY B 1 43 ? -9.469 -23.469 -0.148 1 89.19 43 GLY B O 1
ATOM 1507 N N . PRO B 1 44 ? -7.645 -24.078 0.995 1 87.69 44 PRO B N 1
ATOM 1508 C CA . PRO B 1 44 ? -8.406 -25.094 1.727 1 87.69 44 PRO B CA 1
ATOM 1509 C C . PRO B 1 44 ? -9.32 -24.484 2.791 1 87.69 44 PRO B C 1
ATOM 1511 O O . PRO B 1 44 ? -9.055 -23.391 3.289 1 87.69 44 PRO B O 1
ATOM 1514 N N . ASP B 1 45 ? -10.406 -25.156 3.121 1 91.56 45 ASP B N 1
ATOM 1515 C CA . ASP B 1 45 ? -11.281 -24.891 4.258 1 91.56 45 ASP B CA 1
ATOM 1516 C C . ASP B 1 45 ? -11.883 -23.5 4.18 1 91.56 45 ASP B C 1
ATOM 1518 O O . ASP B 1 45 ? -11.945 -22.781 5.188 1 91.56 45 ASP B O 1
ATOM 1522 N N . GLY B 1 46 ? -12.062 -23.047 2.994 1 93.38 46 GLY B N 1
ATOM 1523 C CA . GLY B 1 46 ? -12.773 -21.797 2.836 1 93.38 46 GLY B CA 1
ATOM 1524 C C . GLY B 1 46 ? -11.859 -20.578 2.844 1 93.38 46 GLY B C 1
ATOM 1525 O O . GLY B 1 46 ? -12.328 -19.453 2.758 1 93.38 46 GLY B O 1
ATOM 1526 N N . THR B 1 47 ? -10.641 -20.875 2.91 1 96.06 47 THR B N 1
ATOM 1527 C CA . THR B 1 47 ? -9.68 -19.781 2.887 1 96.06 47 THR B CA 1
ATOM 1528 C C . THR B 1 47 ? -9.484 -19.266 1.463 1 96.06 47 THR B C 1
ATOM 1530 O O . THR B 1 47 ? -9.922 -19.891 0.501 1 96.06 47 THR B O 1
ATOM 1533 N N . VAL B 1 48 ? -9.008 -18.047 1.322 1 97.62 48 VAL B N 1
ATOM 1534 C CA . VAL B 1 48 ? -8.57 -17.453 0.056 1 97.62 48 VAL B CA 1
ATOM 1535 C C . VAL B 1 48 ? -7.047 -17.422 -0 1 97.62 48 VAL B C 1
ATOM 1537 O O . VAL B 1 48 ? -6.406 -16.734 0.806 1 97.62 48 VAL B O 1
ATOM 1540 N N . ALA B 1 49 ? -6.484 -18.156 -0.9 1 94.62 49 ALA B N 1
ATOM 1541 C CA . ALA B 1 49 ? -5.031 -18.188 -1.052 1 94.62 49 ALA B CA 1
ATOM 1542 C C . ALA B 1 49 ? -4.527 -16.859 -1.629 1 94.62 49 ALA B C 1
ATOM 1544 O O . ALA B 1 49 ? -3.471 -16.359 -1.23 1 94.62 49 ALA B O 1
ATOM 1545 N N . HIS B 1 50 ? -5.281 -16.344 -2.562 1 95.88 50 HIS B N 1
ATOM 1546 C CA . HIS B 1 50 ? -4.926 -15.094 -3.221 1 95.88 50 HIS B CA 1
ATOM 1547 C C . HIS B 1 50 ? -6.133 -14.477 -3.926 1 95.88 50 HIS B C 1
ATOM 1549 O O . HIS B 1 50 ? -6.926 -15.195 -4.543 1 95.88 50 HIS B O 1
ATOM 1555 N N . ALA B 1 51 ? -6.27 -13.203 -3.893 1 97.94 51 ALA B N 1
ATOM 1556 C CA . ALA B 1 51 ? -7.273 -12.469 -4.648 1 97.94 51 ALA B CA 1
ATOM 1557 C C . ALA B 1 51 ? -6.738 -11.109 -5.098 1 97.94 51 ALA B C 1
ATOM 1559 O O . ALA B 1 51 ? -5.801 -10.578 -4.5 1 97.94 51 ALA B O 1
ATOM 1560 N N . GLU B 1 52 ? -7.312 -10.656 -6.129 1 97.25 52 GLU B N 1
ATOM 1561 C CA . GLU B 1 52 ? -6.988 -9.328 -6.648 1 97.25 52 GLU B CA 1
ATOM 1562 C C . GLU B 1 52 ? -8.25 -8.508 -6.887 1 97.25 52 GLU B C 1
ATOM 1564 O O . GLU B 1 52 ? -9.203 -8.984 -7.508 1 97.25 52 GLU B O 1
ATOM 1569 N N . LEU B 1 53 ? -8.242 -7.305 -6.367 1 98.69 53 LEU B N 1
ATOM 1570 C CA . LEU B 1 53 ? -9.359 -6.375 -6.504 1 98.69 53 LEU B CA 1
ATOM 1571 C C . LEU B 1 53 ? -8.961 -5.168 -7.348 1 98.69 53 LEU B C 1
ATOM 1573 O O . LEU B 1 53 ? -7.844 -4.656 -7.219 1 98.69 53 LEU B O 1
ATOM 1577 N N . ASP B 1 54 ? -9.883 -4.742 -8.172 1 98.38 54 ASP B N 1
ATOM 1578 C CA . ASP B 1 54 ? -9.742 -3.543 -8.992 1 98.38 54 ASP B CA 1
ATOM 1579 C C . ASP B 1 54 ? -10.352 -2.324 -8.297 1 98.38 54 ASP B C 1
ATOM 1581 O O . ASP B 1 54 ? -11.531 -2.33 -7.945 1 98.38 54 ASP B O 1
ATOM 1585 N N . PHE B 1 55 ? -9.586 -1.323 -8.141 1 97.62 55 PHE B N 1
ATOM 1586 C CA . PHE B 1 55 ? -10.047 -0.093 -7.5 1 97.62 55 PHE B CA 1
ATOM 1587 C C . PHE B 1 55 ? -10.188 1.025 -8.523 1 97.62 55 PHE B C 1
ATOM 1589 O O . PHE B 1 55 ? -10.172 2.205 -8.172 1 97.62 55 PHE B O 1
ATOM 1596 N N . GLY B 1 56 ? -10.266 0.718 -9.812 1 94.94 56 GLY B N 1
ATOM 1597 C CA . GLY B 1 56 ? -10.422 1.668 -10.906 1 94.94 56 GLY B CA 1
ATOM 1598 C C . GLY B 1 56 ? -9.094 2.152 -11.469 1 94.94 56 GLY B C 1
ATOM 1599 O O . GLY B 1 56 ? -8.867 2.092 -12.68 1 94.94 56 GLY B O 1
ATOM 1600 N N . ASN B 1 57 ? -8.203 2.664 -10.703 1 94.62 57 ASN B N 1
ATOM 1601 C CA . ASN B 1 57 ? -6.855 3.084 -11.055 1 94.62 57 ASN B CA 1
ATOM 1602 C C . ASN B 1 57 ? -5.82 2.498 -10.102 1 94.62 57 ASN B C 1
ATOM 1604 O O . ASN B 1 57 ? -5.105 3.236 -9.422 1 94.62 57 ASN B O 1
ATOM 1608 N N . GLY B 1 58 ? -5.676 1.274 -10.133 1 95.56 58 GLY B N 1
ATOM 1609 C CA . GLY B 1 58 ? -4.801 0.51 -9.258 1 95.56 58 GLY B CA 1
ATOM 1610 C C . GLY B 1 58 ? -5.449 -0.756 -8.727 1 95.56 58 GLY B C 1
ATOM 1611 O O . GLY B 1 58 ? -6.672 -0.906 -8.789 1 95.56 58 GLY B O 1
ATOM 1612 N N . ARG B 1 59 ? -4.594 -1.665 -8.227 1 97.94 59 ARG B N 1
ATOM 1613 C CA . ARG B 1 59 ? -5.027 -2.971 -7.742 1 97.94 59 ARG B CA 1
ATOM 1614 C C . ARG B 1 59 ? -4.645 -3.16 -6.277 1 97.94 59 ARG B C 1
ATOM 1616 O O . ARG B 1 59 ? -3.68 -2.562 -5.797 1 97.94 59 ARG B O 1
ATOM 1623 N N . LEU B 1 60 ? -5.473 -3.943 -5.629 1 98.69 60 LEU B N 1
ATOM 1624 C CA . LEU B 1 60 ? -5.164 -4.48 -4.309 1 98.69 60 LEU B CA 1
ATOM 1625 C C . LEU B 1 60 ? -5.184 -6.004 -4.32 1 98.69 60 LEU B C 1
ATOM 1627 O O . LEU B 1 60 ? -6.125 -6.613 -4.836 1 98.69 60 LEU B O 1
ATOM 1631 N N . GLN B 1 61 ? -4.121 -6.586 -3.846 1 98.44 61 GLN B N 1
ATOM 1632 C CA . GLN B 1 61 ? -4.07 -8.031 -3.658 1 98.44 61 GLN B CA 1
ATOM 1633 C C . GLN B 1 61 ? -4.203 -8.398 -2.184 1 98.44 61 GLN B C 1
ATOM 1635 O O . GLN B 1 61 ? -3.859 -7.605 -1.306 1 98.44 61 GLN B O 1
ATOM 1640 N N . LEU B 1 62 ? -4.793 -9.562 -1.899 1 98.75 62 LEU B N 1
ATOM 1641 C CA . LEU B 1 62 ? -4.953 -9.977 -0.51 1 98.75 62 LEU B CA 1
ATOM 1642 C C . LEU B 1 62 ? -5.082 -11.492 -0.405 1 98.75 62 LEU B C 1
ATOM 1644 O O . LEU B 1 62 ? -5.27 -12.18 -1.415 1 98.75 62 LEU B O 1
ATOM 1648 N N . GLY B 1 63 ? -4.91 -12.008 0.741 1 98.38 63 GLY B N 1
ATOM 1649 C CA . GLY B 1 63 ? -5.082 -13.422 1.039 1 98.38 63 GLY B CA 1
ATOM 1650 C C . GLY B 1 63 ? -5.02 -13.727 2.523 1 98.38 63 GLY B C 1
ATOM 1651 O O . GLY B 1 63 ? -4.637 -12.875 3.324 1 98.38 63 GLY B O 1
ATOM 1652 N N . ASP B 1 64 ? -5.422 -14.93 2.869 1 98.62 64 ASP B N 1
ATOM 1653 C CA . ASP B 1 64 ? -5.348 -15.414 4.242 1 98.62 64 ASP B CA 1
ATOM 1654 C C . ASP B 1 64 ? -3.902 -15.688 4.652 1 98.62 64 ASP B C 1
ATOM 1656 O O . ASP B 1 64 ? -3.027 -15.836 3.793 1 98.62 64 ASP B O 1
ATOM 1660 N N . PRO B 1 65 ? -3.666 -15.727 6.004 1 98 65 PRO B N 1
ATOM 1661 C CA . PRO B 1 65 ? -2.32 -16.016 6.504 1 98 65 PRO B CA 1
ATOM 1662 C C . PRO B 1 65 ? -1.751 -17.312 5.945 1 98 65 PRO B C 1
ATOM 1664 O O . PRO B 1 65 ? -2.488 -18.281 5.758 1 98 65 PRO B O 1
ATOM 1667 N N . GLN B 1 66 ? -0.518 -17.297 5.641 1 95.62 66 GLN B N 1
ATOM 1668 C CA . GLN B 1 66 ? 0.24 -18.453 5.184 1 95.62 66 GLN B CA 1
ATOM 1669 C C . GLN B 1 66 ? 1.602 -18.531 5.867 1 95.62 66 GLN B C 1
ATOM 1671 O O . GLN B 1 66 ? 2.549 -17.859 5.449 1 95.62 66 GLN B O 1
ATOM 1676 N N . GLU B 1 67 ? 1.754 -19.438 6.797 1 94 67 GLU B N 1
ATOM 1677 C CA . GLU B 1 67 ? 2.986 -19.562 7.57 1 94 67 GLU B CA 1
ATOM 1678 C C . GLU B 1 67 ? 4.184 -19.828 6.66 1 94 67 GLU B C 1
ATOM 1680 O O . GLU B 1 67 ? 5.27 -19.297 6.887 1 94 67 GLU B O 1
ATOM 1685 N N . ALA B 1 68 ? 3.953 -20.609 5.648 1 91.44 68 ALA B N 1
ATOM 1686 C CA . ALA B 1 68 ? 5.023 -21 4.738 1 91.44 68 ALA B CA 1
ATOM 1687 C C . ALA B 1 68 ? 5.629 -19.781 4.051 1 91.44 68 ALA B C 1
ATOM 1689 O O . ALA B 1 68 ? 6.805 -19.797 3.672 1 91.44 68 ALA B O 1
ATOM 1690 N N . PHE B 1 69 ? 4.887 -18.734 3.945 1 92.44 69 PHE B N 1
ATOM 1691 C CA . PHE B 1 69 ? 5.355 -17.531 3.258 1 92.44 69 PHE B CA 1
ATOM 1692 C C . PHE B 1 69 ? 5.664 -16.422 4.254 1 92.44 69 PHE B C 1
ATOM 1694 O O . PHE B 1 69 ? 5.992 -15.305 3.863 1 92.44 69 PHE B O 1
ATOM 1701 N N . GLY B 1 70 ? 5.5 -16.734 5.523 1 95.38 70 GLY B N 1
ATOM 1702 C CA . GLY B 1 70 ? 5.816 -15.773 6.562 1 95.38 70 GLY B CA 1
ATOM 1703 C C . GLY B 1 70 ? 4.875 -14.578 6.578 1 95.38 70 GLY B C 1
ATOM 1704 O O . GLY B 1 70 ? 5.309 -13.445 6.781 1 95.38 70 GLY B O 1
ATOM 1705 N N . ILE B 1 71 ? 3.619 -14.805 6.227 1 96.31 71 ILE B N 1
ATOM 1706 C CA . ILE B 1 71 ? 2.643 -13.719 6.23 1 96.31 71 ILE B CA 1
ATOM 1707 C C . ILE B 1 71 ? 1.55 -14.016 7.258 1 96.31 71 ILE B C 1
ATOM 1709 O O . ILE B 1 71 ? 1.088 -15.148 7.371 1 96.31 71 ILE B O 1
ATOM 1713 N N . ALA B 1 72 ? 1.168 -13.008 8 1 97.75 72 ALA B N 1
ATOM 1714 C CA . ALA B 1 72 ? 0.154 -13.117 9.047 1 97.75 72 ALA B CA 1
ATOM 1715 C C . ALA B 1 72 ? -0.753 -11.891 9.062 1 97.75 72 ALA B C 1
ATOM 1717 O O . ALA B 1 72 ? -0.355 -10.812 8.617 1 97.75 72 ALA B O 1
ATOM 1718 N N . ALA B 1 73 ? -1.972 -12.094 9.5 1 97.38 73 ALA B N 1
ATOM 1719 C CA . ALA B 1 73 ? -2.848 -10.945 9.727 1 97.38 73 ALA B CA 1
ATOM 1720 C C . ALA B 1 73 ? -2.273 -10.016 10.797 1 97.38 73 ALA B C 1
ATOM 1722 O O . ALA B 1 73 ? -1.515 -10.453 11.664 1 97.38 73 ALA B O 1
ATOM 1723 N N . PRO B 1 74 ? -2.639 -8.75 10.727 1 96.56 74 PRO B N 1
ATOM 1724 C CA . PRO B 1 74 ? -2.084 -7.812 11.711 1 96.56 74 PRO B CA 1
ATOM 1725 C C . PRO B 1 74 ? -2.572 -8.078 13.125 1 96.56 74 PRO B C 1
ATOM 1727 O O . PRO B 1 74 ? -3.67 -8.617 13.32 1 96.56 74 PRO B O 1
ATOM 1730 N N . ASP B 1 75 ? -1.671 -7.73 14.039 1 92.88 75 ASP B N 1
ATOM 1731 C CA . ASP B 1 75 ? -2.062 -7.621 15.438 1 92.88 75 ASP B CA 1
ATOM 1732 C C . ASP B 1 75 ? -2.773 -6.297 15.711 1 92.88 75 ASP B C 1
ATOM 1734 O O . ASP B 1 75 ? -2.137 -5.242 15.742 1 92.88 75 ASP B O 1
ATOM 1738 N N . THR B 1 76 ? -4.051 -6.312 15.977 1 88.5 76 THR B N 1
ATOM 1739 C CA . THR B 1 76 ? -4.852 -5.102 16.094 1 88.5 76 THR B CA 1
ATOM 1740 C C . THR B 1 76 ? -4.438 -4.301 17.328 1 88.5 76 THR B C 1
ATOM 1742 O O . THR B 1 76 ? -4.746 -3.109 17.422 1 88.5 76 THR B O 1
ATOM 1745 N N . GLY B 1 77 ? -3.748 -4.844 18.219 1 88.88 77 GLY B N 1
ATOM 1746 C CA . GLY B 1 77 ? -3.311 -4.145 19.422 1 88.88 77 GLY B CA 1
ATOM 1747 C C . GLY B 1 77 ? -1.959 -3.475 19.25 1 88.88 77 GLY B C 1
ATOM 1748 O O . GLY B 1 77 ? -1.536 -2.705 20.125 1 88.88 77 GLY B O 1
ATOM 1749 N N . ALA B 1 78 ? -1.295 -3.695 18.203 1 92.56 78 ALA B N 1
ATOM 1750 C CA . ALA B 1 78 ? 0.034 -3.141 17.953 1 92.56 78 ALA B CA 1
ATOM 1751 C C . ALA B 1 78 ? -0.05 -1.854 17.141 1 92.56 78 ALA B C 1
ATOM 1753 O O . ALA B 1 78 ? -1.034 -1.626 16.422 1 92.56 78 ALA B O 1
ATOM 1754 N N . PRO B 1 79 ? 0.944 -0.974 17.312 1 95.25 79 PRO B N 1
ATOM 1755 C CA . PRO B 1 79 ? 0.998 0.181 16.422 1 95.25 79 PRO B CA 1
ATOM 1756 C C . PRO B 1 79 ? 1.025 -0.219 14.945 1 95.25 79 PRO B C 1
ATOM 1758 O O . PRO B 1 79 ? 1.551 -1.28 14.602 1 95.25 79 PRO B O 1
ATOM 1761 N N . ALA B 1 80 ? 0.433 0.635 14.156 1 96.56 80 ALA B N 1
ATOM 1762 C CA . ALA B 1 80 ? 0.447 0.378 12.719 1 96.56 80 ALA B CA 1
ATOM 1763 C C . ALA B 1 80 ? 1.829 0.637 12.133 1 96.56 80 ALA B C 1
ATOM 1765 O O . ALA B 1 80 ? 2.502 1.6 12.508 1 96.56 80 ALA B O 1
ATOM 1766 N N . THR B 1 81 ? 2.209 -0.178 11.164 1 97.88 81 THR B N 1
ATOM 1767 C CA . THR B 1 81 ? 3.486 0.024 10.484 1 97.88 81 THR B CA 1
ATOM 1768 C C . THR B 1 81 ? 3.277 0.602 9.094 1 97.88 81 THR B C 1
ATOM 1770 O O . THR B 1 81 ? 4.238 0.999 8.43 1 97.88 81 THR B O 1
ATOM 1773 N N . HIS B 1 82 ? 2.078 0.615 8.656 1 98.19 82 HIS B N 1
ATOM 1774 C CA . HIS B 1 82 ? 1.661 1.08 7.34 1 98.19 82 HIS B CA 1
ATOM 1775 C C . HIS B 1 82 ? 0.19 1.481 7.336 1 98.19 82 HIS B C 1
ATOM 1777 O O . HIS B 1 82 ? -0.538 1.194 8.289 1 98.19 82 HIS B O 1
ATOM 1783 N N . SER B 1 83 ? -0.196 2.172 6.367 1 98.25 83 SER B N 1
ATOM 1784 C CA . SER B 1 83 ? -1.594 2.451 6.055 1 98.25 83 SER B CA 1
ATOM 1785 C C . SER B 1 83 ? -1.799 2.654 4.559 1 98.25 83 SER B C 1
ATOM 1787 O O . SER B 1 83 ? -0.837 2.639 3.787 1 98.25 83 SER B O 1
ATOM 1789 N N . PHE B 1 84 ? -3.033 2.77 4.172 1 98.31 84 PHE B N 1
ATOM 1790 C CA . PHE B 1 84 ? -3.375 2.979 2.77 1 98.31 84 PHE B CA 1
ATOM 1791 C C . PHE B 1 84 ? -4.332 4.152 2.615 1 98.31 84 PHE B C 1
ATOM 1793 O O . PHE B 1 84 ? -5.383 4.195 3.262 1 98.31 84 PHE B O 1
ATOM 1800 N N . GLY B 1 85 ? -3.934 5.062 1.794 1 98.25 85 GLY B N 1
ATOM 1801 C CA . GLY B 1 85 ? -4.859 6.105 1.38 1 98.25 85 GLY B CA 1
ATOM 1802 C C . GLY B 1 85 ? -5.766 5.68 0.242 1 98.25 85 GLY B C 1
ATOM 1803 O O . GLY B 1 85 ? -5.297 5.156 -0.771 1 98.25 85 GLY B O 1
ATOM 1804 N N . LEU B 1 86 ? -6.98 5.844 0.416 1 98.62 86 LEU B N 1
ATOM 1805 C CA . LEU B 1 86 ? -7.98 5.609 -0.62 1 98.62 86 LEU B CA 1
ATOM 1806 C C . LEU B 1 86 ? -8.617 6.922 -1.067 1 98.62 86 LEU B C 1
ATOM 1808 O O . LEU B 1 86 ? -9.375 7.535 -0.317 1 98.62 86 LEU B O 1
ATOM 1812 N N . TYR B 1 87 ? -8.32 7.34 -2.258 1 98 87 TYR B N 1
ATOM 1813 C CA . TYR B 1 87 ? -9.07 8.445 -2.84 1 98 87 TYR B CA 1
ATOM 1814 C C . TYR B 1 87 ? -10.398 7.969 -3.406 1 98 87 TYR B C 1
ATOM 1816 O O . TYR B 1 87 ? -10.445 6.98 -4.145 1 98 87 TYR B O 1
ATOM 1824 N N . CYS B 1 88 ? -11.438 8.625 -3.064 1 97.81 88 CYS B N 1
ATOM 1825 C CA . CYS B 1 88 ? -12.789 8.281 -3.492 1 97.81 88 CYS B CA 1
ATOM 1826 C C . CYS B 1 88 ? -13.617 9.531 -3.756 1 97.81 88 CYS B C 1
ATOM 1828 O O . CYS B 1 88 ? -13.203 10.641 -3.41 1 97.81 88 CYS B O 1
ATOM 1830 N N . PRO B 1 89 ? -14.758 9.352 -4.383 1 96.38 89 PRO B N 1
ATOM 1831 C CA . PRO B 1 89 ? -15.578 10.516 -4.727 1 96.38 89 PRO B CA 1
ATOM 1832 C C . PRO B 1 89 ? -16.219 11.164 -3.502 1 96.38 89 PRO B C 1
ATOM 1834 O O . PRO B 1 89 ? -16.5 12.367 -3.512 1 96.38 89 PRO B O 1
ATOM 1837 N N . ASP B 1 90 ? -16.469 10.367 -2.422 1 97.5 90 ASP B N 1
ATOM 1838 C CA . ASP B 1 90 ? -17.234 10.867 -1.287 1 97.5 90 ASP B CA 1
ATOM 1839 C C . ASP B 1 90 ? -16.781 10.203 0.015 1 97.5 90 ASP B C 1
ATOM 1841 O O . ASP B 1 90 ? -17.297 9.148 0.395 1 97.5 90 ASP B O 1
ATOM 1845 N N . VAL B 1 91 ? -15.945 10.922 0.736 1 98.25 91 VAL B N 1
ATOM 1846 C CA . VAL B 1 91 ? -15.367 10.398 1.966 1 98.25 91 VAL B CA 1
ATOM 1847 C C . VAL B 1 91 ? -16.469 10.133 2.988 1 98.25 91 VAL B C 1
ATOM 1849 O O . VAL B 1 91 ? -16.438 9.109 3.684 1 98.25 91 VAL B O 1
ATOM 1852 N N . ASP B 1 92 ? -17.406 10.992 3.1 1 98.56 92 ASP B N 1
ATOM 1853 C CA . ASP B 1 92 ? -18.453 10.867 4.117 1 98.56 92 ASP B CA 1
ATOM 1854 C C . ASP B 1 92 ? -19.281 9.609 3.898 1 98.56 92 ASP B C 1
ATOM 1856 O O . ASP B 1 92 ? -19.609 8.898 4.852 1 98.56 92 ASP B O 1
ATOM 1860 N N . ASP B 1 93 ? -19.609 9.383 2.689 1 98.62 93 ASP B N 1
ATOM 1861 C CA . ASP B 1 93 ? -20.359 8.188 2.352 1 98.62 93 ASP B CA 1
ATOM 1862 C C . ASP B 1 93 ? -19.578 6.922 2.672 1 98.62 93 ASP B C 1
ATOM 1864 O O . ASP B 1 93 ? -20.094 5.988 3.285 1 98.62 93 ASP B O 1
ATOM 1868 N N . VAL B 1 94 ? -18.312 6.879 2.281 1 98.75 94 VAL B N 1
ATOM 1869 C CA . VAL B 1 94 ? -17.453 5.711 2.492 1 98.75 94 VAL B CA 1
ATOM 1870 C C . VAL B 1 94 ? -17.297 5.457 3.988 1 98.75 94 VAL B C 1
ATOM 1872 O O . VAL B 1 94 ? -17.391 4.316 4.445 1 98.75 94 VAL B O 1
ATOM 1875 N N . VAL B 1 95 ? -17.062 6.48 4.754 1 98.81 95 VAL B N 1
ATOM 1876 C CA . VAL B 1 95 ? -16.859 6.34 6.191 1 98.81 95 VAL B CA 1
ATOM 1877 C C . VAL B 1 95 ? -18.125 5.816 6.848 1 98.81 95 VAL B C 1
ATOM 1879 O O . VAL B 1 95 ? -18.078 4.938 7.707 1 98.81 95 VAL B O 1
ATOM 1882 N N . THR B 1 96 ? -19.266 6.32 6.391 1 98.75 96 THR B N 1
ATOM 1883 C CA . THR B 1 96 ? -20.531 5.855 6.91 1 98.75 96 THR B CA 1
ATOM 1884 C C . THR B 1 96 ? -20.719 4.363 6.637 1 98.75 96 THR B C 1
ATOM 1886 O O . THR B 1 96 ? -21.078 3.602 7.539 1 98.75 96 THR B O 1
ATOM 1889 N N . ARG B 1 97 ? -20.469 3.936 5.453 1 98.81 97 ARG B N 1
ATOM 1890 C CA . ARG B 1 97 ? -20.578 2.525 5.09 1 98.81 97 ARG B CA 1
ATOM 1891 C C . ARG B 1 97 ? -19.578 1.682 5.887 1 98.81 97 ARG B C 1
ATOM 1893 O O . ARG B 1 97 ? -19.906 0.576 6.32 1 98.81 97 ARG B O 1
ATOM 1900 N N . ALA B 1 98 ? -18.391 2.219 6.066 1 98.88 98 ALA B N 1
ATOM 1901 C CA . ALA B 1 98 ? -17.344 1.494 6.793 1 98.88 98 ALA B CA 1
ATOM 1902 C C . ALA B 1 98 ? -17.75 1.259 8.242 1 98.88 98 ALA B C 1
ATOM 1904 O O . ALA B 1 98 ? -17.609 0.149 8.766 1 98.88 98 ALA B O 1
ATOM 1905 N N . GLU B 1 99 ? -18.203 2.297 8.82 1 98.69 99 GLU B N 1
ATOM 1906 C CA . GLU B 1 99 ? -18.641 2.186 10.211 1 98.69 99 GLU B CA 1
ATOM 1907 C C . GLU B 1 99 ? -19.766 1.173 10.359 1 98.69 99 GLU B C 1
ATOM 1909 O O . GLU B 1 99 ? -19.75 0.331 11.258 1 98.69 99 GLU B O 1
ATOM 1914 N N . LYS B 1 100 ? -20.719 1.219 9.508 1 98.62 100 LYS B N 1
ATOM 1915 C CA . LYS B 1 100 ? -21.828 0.283 9.523 1 98.62 100 LYS B CA 1
ATOM 1916 C C . LYS B 1 100 ? -21.359 -1.152 9.328 1 98.62 100 LYS B C 1
ATOM 1918 O O . LYS B 1 100 ? -21.922 -2.086 9.898 1 98.62 100 LYS B O 1
ATOM 1923 N N . ALA B 1 101 ? -20.297 -1.278 8.633 1 98.69 101 ALA B N 1
ATOM 1924 C CA . ALA B 1 101 ? -19.766 -2.602 8.312 1 98.69 101 ALA B CA 1
ATOM 1925 C C . ALA B 1 101 ? -18.766 -3.072 9.367 1 98.69 101 ALA B C 1
ATOM 1927 O O . ALA B 1 101 ? -18.141 -4.117 9.211 1 98.69 101 ALA B O 1
ATOM 1928 N N . GLY B 1 102 ? -18.547 -2.27 10.422 1 98.44 102 GLY B N 1
ATOM 1929 C CA . GLY B 1 102 ? -17.781 -2.768 11.555 1 98.44 102 GLY B CA 1
ATOM 1930 C C . GLY B 1 102 ? -16.406 -2.137 11.68 1 98.44 102 GLY B C 1
ATOM 1931 O O . GLY B 1 102 ? -15.641 -2.488 12.578 1 98.44 102 GLY B O 1
ATOM 1932 N N . ALA B 1 103 ? -16.078 -1.18 10.82 1 98.62 103 ALA B N 1
ATOM 1933 C CA . ALA B 1 103 ? -14.805 -0.471 10.945 1 98.62 103 ALA B CA 1
ATOM 1934 C C . ALA B 1 103 ? -14.844 0.507 12.117 1 98.62 103 ALA B C 1
ATOM 1936 O O . ALA B 1 103 ? -15.914 0.99 12.5 1 98.62 103 ALA B O 1
ATOM 1937 N N . THR B 1 104 ? -13.672 0.748 12.703 1 98.19 104 THR B N 1
ATOM 1938 C CA . THR B 1 104 ? -13.516 1.783 13.719 1 98.19 104 THR B CA 1
ATOM 1939 C C . THR B 1 104 ? -13.062 3.098 13.086 1 98.19 104 THR B C 1
ATOM 1941 O O . THR B 1 104 ? -12.102 3.125 12.312 1 98.19 104 THR B O 1
ATOM 1944 N N . VAL B 1 105 ? -13.781 4.129 13.383 1 98.44 105 VAL B N 1
ATOM 1945 C CA . VAL B 1 105 ? -13.344 5.453 12.953 1 98.44 105 VAL B CA 1
ATOM 1946 C C . VAL B 1 105 ? -12.297 5.992 13.922 1 98.44 105 VAL B C 1
ATOM 1948 O O . VAL B 1 105 ? -12.594 6.223 15.102 1 98.44 105 VAL B O 1
ATOM 1951 N N . ARG B 1 106 ? -11.156 6.172 13.484 1 97.5 106 ARG B N 1
ATOM 1952 C CA . ARG B 1 106 ? -10.078 6.688 14.32 1 97.5 106 ARG B CA 1
ATOM 1953 C C . ARG B 1 106 ? -10.086 8.211 14.352 1 97.5 106 ARG B C 1
ATOM 1955 O O . ARG B 1 106 ? -9.852 8.82 15.398 1 97.5 106 ARG B O 1
ATOM 1962 N N . GLU B 1 107 ? -10.172 8.812 13.172 1 97.19 107 GLU B N 1
ATOM 1963 C CA . GLU B 1 107 ? -10.367 10.242 12.984 1 97.19 107 GLU B CA 1
ATOM 1964 C C . GLU B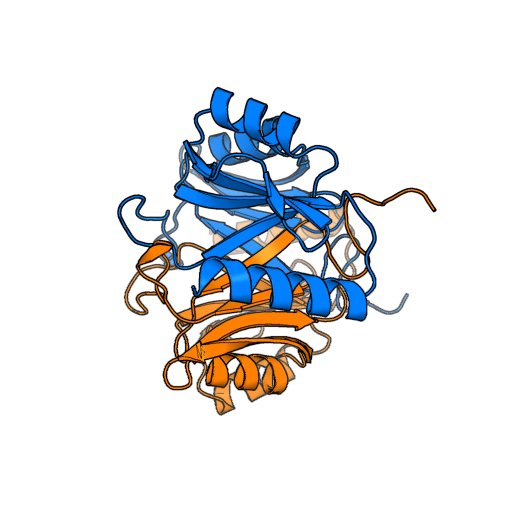 1 107 ? -11.57 10.531 12.094 1 97.19 107 GLU B C 1
ATOM 1966 O O . GLU B 1 107 ? -11.641 10.047 10.961 1 97.19 107 GLU B O 1
ATOM 1971 N N . PRO B 1 108 ? -12.477 11.305 12.633 1 98 108 PRO B N 1
ATOM 1972 C CA . PRO B 1 108 ? -13.648 11.617 11.82 1 98 108 PRO B CA 1
ATOM 1973 C C . PRO B 1 108 ? -13.305 12.453 10.586 1 98 108 PRO B C 1
ATOM 1975 O O . PRO B 1 108 ? -12.258 13.102 10.547 1 98 108 PRO B O 1
ATOM 1978 N N . ALA B 1 109 ? -14.242 12.438 9.609 1 98.19 109 ALA B N 1
ATOM 1979 C CA . ALA B 1 109 ? -14.047 13.188 8.375 1 98.19 109 ALA B CA 1
ATOM 1980 C C . ALA B 1 109 ? -13.867 14.68 8.656 1 98.19 109 ALA B C 1
ATOM 1982 O O . ALA B 1 109 ? -14.594 15.25 9.477 1 98.19 109 ALA B O 1
ATOM 1983 N N . GLN B 1 110 ? -12.891 15.234 8.078 1 97.88 110 GLN B N 1
ATOM 1984 C CA . GLN B 1 110 ? -12.57 16.656 8.172 1 97.88 110 GLN B CA 1
ATOM 1985 C C . GLN B 1 110 ? -11.812 17.141 6.938 1 97.88 110 GLN B C 1
ATOM 1987 O O . GLN B 1 110 ? -11.219 16.328 6.223 1 97.88 110 GLN B O 1
ATOM 1992 N N . THR B 1 111 ? -11.883 18.438 6.742 1 96.62 111 THR B N 1
ATOM 1993 C CA . THR B 1 111 ? -11.148 19 5.609 1 96.62 111 THR B CA 1
ATOM 1994 C C . THR B 1 111 ? -9.812 19.578 6.062 1 96.62 111 THR B C 1
ATOM 1996 O O . THR B 1 111 ? -9.758 20.375 7.004 1 96.62 111 THR B O 1
ATOM 1999 N N . PHE B 1 112 ? -8.789 19.109 5.449 1 93.81 112 PHE B N 1
ATOM 2000 C CA . PHE B 1 112 ? -7.453 19.609 5.762 1 93.81 112 PHE B CA 1
ATOM 2001 C C . PHE B 1 112 ? -7.129 20.844 4.938 1 93.81 112 PHE B C 1
ATOM 2003 O O . PHE B 1 112 ? -7.727 21.062 3.883 1 93.81 112 PHE B O 1
ATOM 2010 N N . VAL B 1 113 ? -6.195 21.625 5.332 1 91.44 113 VAL B N 1
ATOM 2011 C CA . VAL B 1 113 ? -5.898 22.938 4.754 1 91.44 113 VAL B CA 1
ATOM 2012 C C . VAL B 1 113 ? -5.316 22.766 3.352 1 91.44 113 VAL B C 1
ATOM 2014 O O . VAL B 1 113 ? -5.254 23.719 2.574 1 91.44 113 VAL B O 1
ATOM 2017 N N . THR B 1 114 ? -4.98 21.531 2.99 1 90.31 114 THR B N 1
ATOM 2018 C CA . THR B 1 114 ? -4.371 21.297 1.685 1 90.31 114 THR B CA 1
ATOM 2019 C C . THR B 1 114 ? -5.441 21 0.637 1 90.31 114 THR B C 1
ATOM 2021 O O . THR B 1 114 ? -5.121 20.70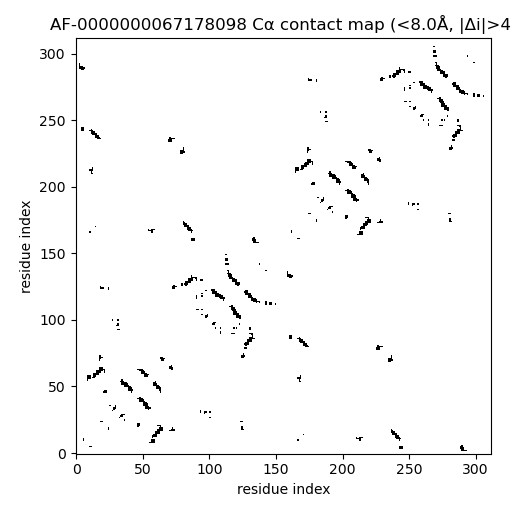3 -0.518 1 90.31 114 THR B O 1
ATOM 2024 N N . GLY B 1 115 ? -6.75 20.984 1.023 1 94.25 115 GLY B N 1
ATOM 2025 C CA . GLY B 1 115 ? -7.832 20.844 0.066 1 94.25 115 GLY B CA 1
ATOM 2026 C C . GLY B 1 115 ? -8.398 19.438 0.019 1 94.25 115 GLY B C 1
ATOM 2027 O O . GLY B 1 115 ? -9.25 19.125 -0.818 1 94.25 115 GLY B O 1
ATOM 2028 N N . ASP B 1 116 ? -7.957 18.547 0.852 1 95.69 116 ASP B N 1
ATOM 2029 C CA . ASP B 1 116 ? -8.492 17.188 0.927 1 95.69 116 ASP B CA 1
ATOM 2030 C C . ASP B 1 116 ? -9.406 17.031 2.135 1 95.69 116 ASP B C 1
ATOM 2032 O O . ASP B 1 116 ? -9.109 17.516 3.225 1 95.69 116 ASP B O 1
ATOM 2036 N N . ARG B 1 117 ? -10.562 16.531 1.895 1 98.12 117 ARG B N 1
ATOM 2037 C CA . ARG B 1 117 ? -11.359 15.977 2.984 1 98.12 117 ARG B CA 1
ATOM 2038 C C . ARG B 1 117 ? -10.945 14.539 3.279 1 98.12 117 ARG B C 1
ATOM 2040 O O . ARG B 1 117 ? -10.734 13.75 2.359 1 98.12 117 ARG B O 1
ATOM 2047 N N . PHE B 1 118 ? -10.789 14.227 4.609 1 98.31 118 PHE B N 1
ATOM 2048 C CA . PHE B 1 118 ? -10.242 12.906 4.879 1 98.31 118 PHE B CA 1
ATOM 2049 C C . PHE B 1 118 ? -10.742 12.375 6.215 1 98.31 118 PHE B C 1
ATOM 2051 O O . PHE B 1 118 ? -11.219 13.141 7.055 1 98.31 118 PHE B O 1
ATOM 2058 N N . ALA B 1 119 ? -10.617 11.094 6.406 1 98.69 119 ALA B N 1
ATOM 2059 C CA . ALA B 1 119 ? -10.859 10.367 7.645 1 98.69 119 ALA B CA 1
ATOM 2060 C C . ALA B 1 119 ? -9.891 9.195 7.789 1 98.69 119 ALA B C 1
ATOM 2062 O O . ALA B 1 119 ? -9.289 8.758 6.805 1 98.69 119 ALA B O 1
ATOM 2063 N N . SER B 1 120 ? -9.672 8.812 9.023 1 98.44 120 SER B N 1
ATOM 2064 C CA . SER B 1 120 ? -8.883 7.621 9.305 1 98.44 120 SER B CA 1
ATOM 2065 C C . SER B 1 120 ? -9.75 6.516 9.898 1 98.44 120 SER B C 1
ATOM 2067 O O . SER B 1 120 ? -10.508 6.746 10.844 1 98.44 120 SER B O 1
ATOM 2069 N N . ILE B 1 121 ? -9.664 5.352 9.336 1 98.56 121 ILE B N 1
ATOM 2070 C CA . ILE B 1 121 ? -10.438 4.227 9.852 1 98.56 121 ILE B CA 1
ATOM 2071 C C . ILE B 1 121 ? -9.531 3.01 10.023 1 98.56 121 ILE B C 1
ATOM 2073 O O . ILE B 1 121 ? -8.469 2.928 9.398 1 98.56 121 ILE B O 1
ATOM 2077 N N . LEU B 1 122 ? -9.859 2.139 10.898 1 98.5 122 LEU B N 1
ATOM 2078 C CA . LEU B 1 122 ? -9.352 0.779 11.039 1 98.5 122 LEU B CA 1
ATOM 2079 C C . LEU B 1 122 ? -10.391 -0.241 10.586 1 98.5 122 LEU B C 1
ATOM 2081 O O . LEU B 1 122 ? -11.469 -0.332 11.164 1 98.5 122 LEU B O 1
ATOM 2085 N N . ASP B 1 123 ? -10.086 -0.939 9.523 1 98.5 123 ASP B N 1
ATOM 2086 C CA . ASP B 1 123 ? -11.078 -1.897 9.047 1 98.5 123 ASP B CA 1
ATOM 2087 C C . ASP B 1 123 ? -11.172 -3.105 9.977 1 98.5 123 ASP B C 1
ATOM 2089 O O . ASP B 1 123 ? -10.352 -3.258 10.883 1 98.5 123 ASP B O 1
ATOM 2093 N N . PRO B 1 124 ? -12.164 -3.975 9.836 1 98.19 124 PRO B N 1
ATOM 2094 C CA . PRO B 1 124 ? -12.375 -5.082 10.773 1 98.19 124 PRO B CA 1
ATOM 2095 C C . PRO B 1 124 ? -11.242 -6.105 10.734 1 98.19 124 PRO B C 1
ATOM 2097 O O . PRO B 1 124 ? -11.188 -6.996 11.586 1 98.19 124 PRO B O 1
ATOM 2100 N N . PHE B 1 125 ? -10.336 -6.023 9.852 1 98.25 125 PHE B N 1
ATOM 2101 C CA . PHE B 1 125 ? -9.297 -7.027 9.625 1 98.25 125 PHE B CA 1
ATOM 2102 C C . PHE B 1 125 ? -7.938 -6.512 10.094 1 98.25 125 PHE B C 1
ATOM 2104 O O . PHE B 1 125 ? -6.93 -7.207 9.961 1 98.25 125 PHE B O 1
ATOM 2111 N N . GLY B 1 126 ? -7.926 -5.258 10.516 1 97.94 126 GLY B N 1
ATOM 2112 C CA . GLY B 1 126 ? -6.75 -4.758 11.211 1 97.94 126 GLY B CA 1
ATOM 2113 C C . GLY B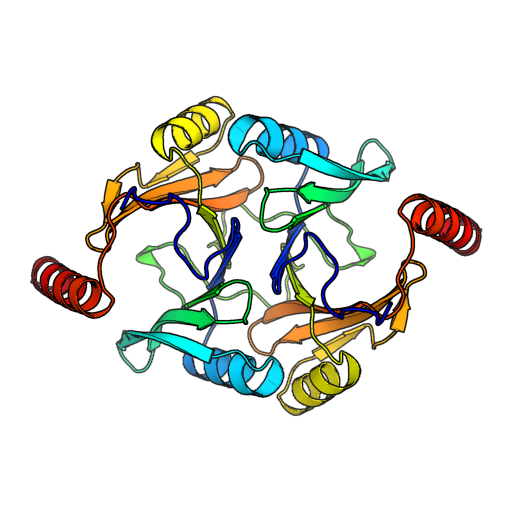 1 126 ? -5.898 -3.84 10.352 1 97.94 126 GLY B C 1
ATOM 2114 O O . GLY B 1 126 ? -4.773 -3.498 10.727 1 97.94 126 GLY B O 1
ATOM 2115 N N . HIS B 1 127 ? -6.355 -3.438 9.242 1 98.5 127 HIS B N 1
ATOM 2116 C CA . HIS B 1 127 ? -5.594 -2.533 8.383 1 98.5 127 HIS B CA 1
ATOM 2117 C C . HIS B 1 127 ? -6.133 -1.109 8.469 1 98.5 127 HIS B C 1
ATOM 2119 O O . HIS B 1 127 ? -7.348 -0.897 8.422 1 98.5 127 HIS B O 1
ATOM 2125 N N . ARG B 1 128 ? -5.242 -0.163 8.594 1 98.38 128 ARG B N 1
ATOM 2126 C CA . ARG B 1 128 ? -5.594 1.252 8.672 1 98.38 128 ARG B CA 1
ATOM 2127 C C . ARG B 1 128 ? -5.73 1.858 7.277 1 98.38 128 ARG B C 1
ATOM 2129 O O . ARG B 1 128 ? -4.914 1.591 6.395 1 98.38 128 ARG B O 1
ATOM 2136 N N . TRP B 1 129 ? -6.762 2.643 7.125 1 98.69 129 TRP B N 1
ATOM 2137 C CA . TRP B 1 129 ? -7.027 3.359 5.883 1 98.69 129 TRP B CA 1
ATOM 2138 C C . TRP B 1 129 ? -7.203 4.852 6.141 1 98.69 129 TRP B C 1
ATOM 2140 O O . TRP B 1 129 ? -7.828 5.246 7.125 1 98.69 129 TRP B O 1
ATOM 2150 N N . THR B 1 130 ? -6.641 5.621 5.297 1 98.56 130 THR B N 1
ATOM 2151 C CA . THR B 1 130 ? -7.031 7.02 5.16 1 98.56 130 THR B CA 1
ATOM 2152 C C . THR B 1 130 ? -7.941 7.207 3.949 1 98.56 130 THR B C 1
ATOM 2154 O O . THR B 1 130 ? -7.52 6.996 2.811 1 98.56 130 THR B O 1
ATOM 2157 N N . VAL B 1 131 ? -9.141 7.57 4.211 1 98.75 131 VAL B N 1
ATOM 2158 C CA . VAL B 1 131 ? -10.109 7.82 3.145 1 98.75 131 VAL B CA 1
ATOM 2159 C C . VAL B 1 131 ? -10.102 9.297 2.775 1 98.75 131 VAL B C 1
ATOM 2161 O O . VAL B 1 131 ? -10.211 10.164 3.648 1 98.75 131 VAL B O 1
ATOM 2164 N N . MET B 1 132 ? -10 9.531 1.481 1 98.31 132 MET B N 1
ATOM 2165 C CA . MET B 1 132 ? -9.727 10.914 1.082 1 98.31 132 MET B CA 1
ATOM 2166 C C . MET B 1 132 ? -10.555 11.305 -0.133 1 98.31 132 MET B C 1
ATOM 2168 O O . MET B 1 132 ? -10.797 10.484 -1.021 1 98.31 132 MET B O 1
ATOM 2172 N N . THR B 1 133 ? -10.969 12.531 -0.265 1 98 133 THR B N 1
ATOM 2173 C CA . THR B 1 133 ? -11.555 13.203 -1.418 1 98 133 THR B CA 1
ATOM 2174 C C . THR B 1 133 ? -10.93 14.586 -1.614 1 98 133 THR B C 1
ATOM 2176 O O . THR B 1 133 ? -10.922 15.406 -0.697 1 98 133 THR B O 1
ATOM 2179 N N . ARG B 1 134 ? -10.422 14.812 -2.836 1 97.44 134 ARG B N 1
ATOM 2180 C CA . ARG B 1 134 ? -10.008 16.172 -3.146 1 97.44 134 ARG B CA 1
ATOM 2181 C C . ARG B 1 134 ? -11.219 17.078 -3.355 1 97.44 134 ARG B C 1
ATOM 2183 O O . ARG B 1 134 ? -12.062 16.812 -4.219 1 97.44 134 ARG B O 1
ATOM 2190 N N . VAL B 1 135 ? -11.211 18.125 -2.57 1 96.94 135 VAL B N 1
ATOM 2191 C CA . VAL B 1 135 ? -12.414 18.953 -2.631 1 96.94 135 VAL B CA 1
ATOM 2192 C C . VAL B 1 135 ? -12.055 20.359 -3.074 1 96.94 135 VAL B C 1
ATOM 2194 O O . VAL B 1 135 ? -12.938 21.188 -3.33 1 96.94 135 VAL B O 1
ATOM 2197 N N . GLU B 1 136 ? -10.844 20.609 -3.094 1 95.25 136 GLU B N 1
ATOM 2198 C CA . GLU B 1 136 ? -10.359 21.906 -3.561 1 95.25 136 GLU B CA 1
ATOM 2199 C C . GLU B 1 136 ? -9.062 21.766 -4.344 1 95.25 136 GLU B C 1
ATOM 2201 O O . GLU B 1 136 ? -8.164 21.031 -3.939 1 95.25 136 GLU B O 1
ATOM 2206 N N . ASN B 1 137 ? -9.047 22.422 -5.453 1 92.56 137 ASN B N 1
ATOM 2207 C CA . ASN B 1 137 ? -7.801 22.484 -6.211 1 92.56 137 ASN B CA 1
ATOM 2208 C C . ASN B 1 137 ? -6.906 23.609 -5.723 1 92.56 137 ASN B C 1
ATOM 2210 O O . ASN B 1 137 ? -7.324 24.781 -5.695 1 92.56 137 ASN B O 1
ATOM 2214 N N . LEU B 1 138 ? -5.758 23.344 -5.297 1 92.12 138 LEU B N 1
ATOM 2215 C CA . LEU B 1 138 ? -4.773 24.328 -4.859 1 92.12 138 LEU B CA 1
ATOM 2216 C C . LEU B 1 138 ? -3.447 24.125 -5.582 1 92.12 138 LEU B C 1
ATOM 2218 O O . LEU B 1 138 ? -3.07 23 -5.898 1 92.12 138 LEU B O 1
ATOM 2222 N N . THR B 1 139 ? -2.842 25.203 -5.871 1 88.56 139 THR B N 1
ATOM 2223 C CA . THR B 1 139 ? -1.484 25.109 -6.395 1 88.56 139 THR B CA 1
ATOM 2224 C C . THR B 1 139 ? -0.52 24.641 -5.305 1 88.56 139 THR B C 1
ATOM 2226 O O . THR B 1 139 ? -0.855 24.672 -4.117 1 88.56 139 THR B O 1
ATOM 2229 N N . ALA B 1 140 ? 0.648 24.141 -5.727 1 84.5 140 ALA B N 1
ATOM 2230 C CA . ALA B 1 140 ? 1.678 23.75 -4.766 1 84.5 140 ALA B CA 1
ATOM 2231 C C . ALA B 1 140 ? 2.021 24.906 -3.83 1 84.5 140 ALA B C 1
ATOM 2233 O O . ALA B 1 140 ? 2.223 24.703 -2.631 1 84.5 140 ALA B O 1
ATOM 2234 N N . GLU B 1 141 ? 2.105 26.047 -4.402 1 89.44 141 GLU B N 1
ATOM 2235 C CA . GLU B 1 141 ? 2.432 27.234 -3.619 1 89.44 141 GLU B CA 1
ATOM 2236 C C . GLU B 1 141 ? 1.346 27.531 -2.59 1 89.44 141 GLU B C 1
ATOM 2238 O O . GLU B 1 141 ? 1.646 27.875 -1.44 1 89.44 141 GLU B O 1
ATOM 2243 N N . GLU B 1 142 ? 0.122 27.5 -3.029 1 92.62 142 GLU B N 1
ATOM 2244 C CA . GLU B 1 142 ? -0.995 27.734 -2.115 1 92.62 142 GLU B CA 1
ATOM 2245 C C . GLU B 1 142 ? -0.985 26.719 -0.974 1 92.62 142 GLU B C 1
ATOM 2247 O O . GLU B 1 142 ? -1.228 27.078 0.181 1 92.62 142 GLU B O 1
ATOM 2252 N N . ARG B 1 143 ? -0.777 25.453 -1.258 1 87.94 143 ARG B N 1
ATOM 2253 C CA . ARG B 1 143 ? -0.735 24.391 -0.247 1 87.94 143 ARG B CA 1
ATOM 2254 C C . ARG B 1 143 ? 0.368 24.656 0.772 1 87.94 143 ARG B C 1
ATOM 2256 O O . ARG B 1 143 ? 0.15 24.531 1.979 1 87.94 143 ARG B O 1
ATOM 2263 N N . GLU B 1 144 ? 1.509 25.016 0.274 1 86.56 144 GLU B N 1
ATOM 2264 C CA . GLU B 1 144 ? 2.641 25.297 1.153 1 86.56 144 GLU B CA 1
ATOM 2265 C C . GLU B 1 144 ? 2.322 26.422 2.119 1 86.56 144 GLU B C 1
ATOM 2267 O O . GLU B 1 144 ? 2.629 26.344 3.311 1 86.56 144 GLU B O 1
ATOM 2272 N N . GLN B 1 145 ? 1.759 27.469 1.598 1 91.06 145 GLN B N 1
ATOM 2273 C CA . GLN B 1 145 ? 1.397 28.625 2.416 1 91.06 145 GLN B CA 1
ATOM 2274 C C . GLN B 1 145 ? 0.372 28.25 3.48 1 91.06 145 GLN B C 1
ATOM 2276 O O . GLN B 1 145 ? 0.506 28.625 4.645 1 91.06 145 GLN B O 1
ATOM 2281 N N . ARG B 1 146 ? -0.59 27.5 3.066 1 91.81 146 ARG B N 1
ATOM 2282 C CA . ARG B 1 146 ? -1.654 27.125 3.99 1 91.81 146 ARG B CA 1
ATOM 2283 C C . ARG B 1 146 ? -1.138 26.172 5.062 1 91.81 146 ARG B C 1
ATOM 2285 O O . ARG B 1 146 ? -1.559 26.234 6.219 1 91.81 146 ARG B O 1
ATOM 2292 N N . VAL B 1 147 ? -0.278 25.281 4.66 1 85.94 147 VAL B N 1
ATOM 2293 C CA . VAL B 1 147 ? 0.313 24.375 5.629 1 85.94 147 VAL B CA 1
ATOM 2294 C C . VAL B 1 147 ? 1.154 25.156 6.637 1 85.94 147 VAL B C 1
ATOM 2296 O O . VAL B 1 147 ? 1.112 24.875 7.836 1 85.94 147 VAL B O 1
ATOM 2299 N N . ALA B 1 148 ? 1.973 26.078 6.152 1 85.62 148 ALA B N 1
ATOM 2300 C CA . ALA B 1 148 ? 2.797 26.906 7.031 1 85.62 148 ALA B CA 1
ATOM 2301 C C . ALA B 1 148 ? 1.936 27.672 8.031 1 85.62 148 ALA B C 1
ATOM 2303 O O . ALA B 1 148 ? 2.26 27.75 9.219 1 85.62 148 ALA B O 1
ATOM 2304 N N . GLN B 1 149 ? 0.842 28.234 7.578 1 89.88 149 GLN B N 1
ATOM 2305 C CA . GLN B 1 149 ? -0.079 28.984 8.43 1 89.88 149 GLN B CA 1
ATOM 2306 C C . GLN B 1 149 ? -0.735 28.062 9.461 1 89.88 149 GLN B C 1
ATOM 2308 O O . GLN B 1 149 ? -0.874 28.438 10.625 1 89.88 149 GLN B O 1
ATOM 2313 N N . TRP B 1 150 ? -1.125 26.938 8.961 1 86.5 150 TRP B N 1
ATOM 2314 C CA . TRP B 1 150 ? -1.738 25.938 9.844 1 86.5 150 TRP B CA 1
ATOM 2315 C C . TRP B 1 150 ? -0.777 25.531 10.953 1 86.5 150 TRP B C 1
ATOM 2317 O O . TRP B 1 150 ? -1.154 25.484 12.125 1 86.5 150 TRP B O 1
ATOM 2327 N N . ALA B 1 151 ? 0.487 25.234 10.648 1 80.56 151 ALA B N 1
ATOM 2328 C CA . ALA B 1 151 ? 1.504 24.828 11.617 1 80.56 151 ALA B CA 1
ATOM 2329 C C . ALA B 1 151 ? 1.748 25.922 12.656 1 80.56 151 ALA B C 1
ATOM 2331 O O . ALA B 1 151 ? 1.907 25.625 13.844 1 80.56 151 ALA B O 1
ATOM 2332 N N . ALA B 1 152 ? 1.803 27.125 12.242 1 84.44 152 ALA B N 1
ATOM 2333 C CA . ALA B 1 152 ? 2.045 28.266 13.133 1 84.44 152 ALA B CA 1
ATOM 2334 C C . ALA B 1 152 ? 0.907 28.422 14.133 1 84.44 152 ALA B C 1
ATOM 2336 O O . ALA B 1 152 ? 1.134 28.828 15.281 1 84.44 152 ALA B O 1
ATOM 2337 N N . SER B 1 153 ? -0.193 27.984 13.641 1 81.62 153 SER B N 1
ATOM 2338 C CA . SER B 1 153 ? -1.364 28.141 14.5 1 81.62 153 SER B CA 1
ATOM 2339 C C . SER B 1 153 ? -1.466 26.984 15.5 1 81.62 153 SER B C 1
ATOM 2341 O O . SER B 1 153 ? -2.094 27.141 16.547 1 81.62 153 SER B O 1
ATOM 2343 N N . ASN B 1 154 ? -0.936 25.828 15.195 1 72.62 154 ASN B N 1
ATOM 2344 C CA . ASN B 1 154 ? -1.037 24.672 16.078 1 72.62 154 ASN B CA 1
ATOM 2345 C C . ASN B 1 154 ? 0.224 24.5 16.922 1 72.62 154 ASN B C 1
ATOM 2347 O O . ASN B 1 154 ? 0.255 23.672 17.828 1 72.62 154 ASN B O 1
ATOM 2351 N N . SER B 1 155 ? 1.515 25.016 16.5 1 58.44 155 SER B N 1
ATOM 2352 C CA . SER B 1 155 ? 2.736 25 17.312 1 58.44 155 SER B CA 1
ATOM 2353 C C . SER B 1 155 ? 2.674 26.031 18.422 1 58.44 155 SER B C 1
ATOM 2355 O O . SER B 1 155 ? 3.504 26.016 19.344 1 58.44 155 SER B O 1
ATOM 2357 N N . GLY B 1 156 ? 1.791 27.031 18.391 1 45.25 156 GLY B N 1
ATOM 2358 C CA . GLY B 1 156 ? 1.687 27.969 19.5 1 45.25 156 GLY B CA 1
ATOM 2359 C C . GLY B 1 156 ? 0.807 27.469 20.625 1 45.25 156 GLY B C 1
ATOM 2360 O O . GLY B 1 156 ? -0.054 26.609 20.422 1 45.25 156 GLY B O 1
#

InterPro domains:
  IPR004360 Glyoxalase/fosfomycin resistance/dioxygenase domain [PF00903] (17-130)
  IPR029068 Glyoxalase/Bleomycin resistance protein/Dihydroxybiphenyl dioxygenase [SSF54593] (12-151)
  IPR037523 Vicinal oxygen chelate (VOC), core domain [PS51819] (9-134)

Radius of gyration: 19.41 Å; Cα contacts (8 Å, |Δi|>4): 685; chains: 2; bounding box: 46×63×49 Å

Foldseek 3Di:
DDDDPADPLADPDEEEAAFPQVVLVVVLCCQQQVWAWDDWDADPPGWTQKTWIRNPRHIYMYTHDDVVVPDHFDDLPDDDPDAEEDEDADQQSSVVSQVVSPKAWPADWDADQQQKTWTWIQHPGRHIYIYIYRHDDDDPVSNVVSVVVVCVVVVD/DDDDPADPLADPDEEEAAFPQVVLVVVLCCQQQVWAWDDWDADPPGWTQKTWIRNPRHIYMYTHDDVVVPDHFDDLPDDDPDAEEDEDADQQSSVVSQVVSPKAWPADWDADQQQKTWTWIQHPGRHIYIYIYRHDDDDPVSNVVSVVVVCVVVVD

Organism: Mycolicibacterium smegmatis (strain ATCC 700084 / mc(2)155) (NCBI:txid246196)